Protein AF-A0A812IQF7-F1 (afdb_monomer)

Foldseek 3Di:
DDDDDDDDDPPDDPDDPDDDDPPPPPPPPPCDPVNVVLVVVLVVCLLVVVVLVVLPVVDDPVSVVVVVVVVVVVVVVVVVLVVLLVVLCPDDPNVVDPPVPSDPLVSLCVVPNPVRSVVVVVVVVVVVVVSVVVSLQVQLVVCCVPPVDDSVVSSVVVVVVVVVVVPDDPVVVSVVSVVVVVVVVVVVD

pLDDT: mean 72.35, std 18.45, range [25.95, 94.69]

Radius of gyration: 24.05 Å; Cα contacts (8 Å, |Δi|>4): 58; chains: 1; bounding box: 77×62×59 Å

Secondary structure (DSSP, 8-state):
-------------S----S-S-------S---HHHHHHHHHHHHHHHHHHHHHHHHHHS-THHHHHHHHHHHHHHHHHHHHHHHHHHHHSSTTGGGS-GGG-SHHHHHHHHHHHHHHHHHHHHHHHHHHHHHHHHHHHHHHHHHHHH---HHHHHHHHHHHHHHHHTS-HHHHHHHHHHHHHHHHHHT-

InterPro domains:
  IPR013057 Amino acid transporter, transmembrane domain [PF01490] (32-183)

Sequence (189 aa):
CIMDADIPEITLPSSEVKDQLPQKEISSDELGVGETIFNLSNTMVGSGVLSVPYAFRLTRYDAILLLALVVAMTAFTARLIGQALDLASNQPGSHRTPPSRRDFGYLAEVAFGRWGKRIVAVTTGLELWLAVVTFLVMSGINARGLLGWDEFEAVAFCTLIAAVMVFIPLRAYAYVSLASLAALCVASA

Solvent-accessible surface area (backbone atoms only — not comparable to full-atom values): 11292 Å² total; per-residue (Å²): 136,86,76,93,72,93,76,80,87,77,82,72,77,98,77,70,95,69,90,89,72,90,72,74,71,80,65,82,63,80,73,45,70,67,56,54,52,49,55,51,48,61,60,52,47,66,74,43,64,65,55,50,61,53,49,49,73,76,30,65,79,64,38,58,57,52,50,52,49,52,53,50,52,52,52,50,51,53,51,50,51,53,53,49,52,52,55,57,60,72,42,97,69,34,89,79,54,61,79,94,64,70,43,76,41,43,56,28,29,75,76,58,33,74,63,34,19,51,50,48,48,50,51,54,50,49,51,54,50,54,51,52,52,53,52,47,54,50,50,22,56,52,37,33,75,75,69,71,46,55,64,67,59,31,40,51,50,53,51,49,52,51,55,55,51,70,76,51,60,75,70,55,54,56,50,51,51,54,50,52,52,51,51,49,54,61,75,73,106

Mean predicted aligned error: 13.18 Å

Organism: Symbiodinium pilosum (NCBI:txid2952)

Structure (mmCIF, N/CA/C/O backbone):
data_AF-A0A812IQF7-F1
#
_entry.id   AF-A0A812IQF7-F1
#
loop_
_atom_site.group_PDB
_atom_site.id
_atom_site.type_symbol
_atom_site.label_atom_id
_atom_site.label_alt_id
_atom_site.label_comp_id
_atom_site.label_asym_id
_atom_site.label_entity_id
_atom_site.label_seq_id
_atom_site.pdbx_PDB_ins_code
_atom_site.Cartn_x
_atom_site.Cartn_y
_atom_site.Cartn_z
_atom_site.occupancy
_atom_site.B_iso_or_equiv
_atom_site.auth_seq_id
_atom_site.auth_comp_id
_atom_site.auth_asym_id
_atom_site.auth_atom_id
_atom_site.pdbx_PDB_model_num
ATOM 1 N N . CYS A 1 1 ? -49.326 -36.434 30.495 1.00 32.91 1 CYS A N 1
ATOM 2 C CA . CYS A 1 1 ? -48.439 -37.560 30.157 1.00 32.91 1 CYS A CA 1
ATOM 3 C C . CYS A 1 1 ? -47.248 -37.017 29.388 1.00 32.91 1 CYS A C 1
ATOM 5 O O . CYS A 1 1 ? -47.440 -36.592 28.262 1.00 32.91 1 CYS A O 1
ATOM 7 N N . ILE A 1 2 ? -46.162 -36.735 30.112 1.00 28.91 2 ILE A N 1
ATOM 8 C CA . ILE A 1 2 ? -44.901 -37.510 30.077 1.00 28.91 2 ILE A CA 1
ATOM 9 C C . ILE A 1 2 ? -44.090 -37.073 28.835 1.00 28.91 2 ILE A C 1
ATOM 11 O O . ILE A 1 2 ? -44.546 -37.298 27.725 1.00 28.91 2 ILE A O 1
ATOM 15 N N . MET A 1 3 ? -42.941 -36.397 28.928 1.00 43.78 3 MET A N 1
ATOM 16 C CA . MET A 1 3 ? -41.872 -36.536 29.921 1.00 43.78 3 MET A CA 1
ATOM 17 C C . MET A 1 3 ? -41.074 -35.226 30.065 1.00 43.78 3 MET A C 1
ATOM 19 O O . MET A 1 3 ? -40.562 -34.703 29.077 1.00 43.78 3 MET A O 1
ATOM 23 N N . ASP A 1 4 ? -40.956 -34.753 31.307 1.00 42.12 4 ASP A N 1
ATOM 24 C CA . ASP A 1 4 ? -39.733 -34.153 31.842 1.00 42.12 4 ASP A CA 1
ATOM 25 C C . ASP A 1 4 ? -38.560 -35.107 31.584 1.00 42.12 4 ASP A C 1
ATOM 27 O O . ASP A 1 4 ? -38.634 -36.289 31.931 1.00 42.12 4 ASP A O 1
ATOM 31 N N . ALA A 1 5 ? -37.487 -34.599 30.988 1.00 38.81 5 ALA A N 1
ATOM 32 C CA . ALA A 1 5 ? -36.176 -35.227 31.033 1.00 38.81 5 ALA A CA 1
ATOM 33 C C . ALA A 1 5 ? -35.115 -34.123 31.059 1.00 38.81 5 ALA A C 1
ATOM 35 O O . ALA A 1 5 ? -34.750 -33.548 30.034 1.00 38.81 5 ALA A O 1
ATOM 36 N N . ASP A 1 6 ? -34.693 -33.832 32.285 1.00 40.03 6 ASP A N 1
ATOM 37 C CA . ASP A 1 6 ? -33.392 -33.310 32.691 1.00 40.03 6 ASP A CA 1
ATOM 38 C C . ASP A 1 6 ? -32.278 -33.682 31.688 1.00 40.03 6 ASP A C 1
ATOM 40 O O . ASP A 1 6 ? -31.991 -34.864 31.472 1.00 40.03 6 ASP A O 1
ATOM 44 N N . ILE A 1 7 ? -31.648 -32.681 31.068 1.00 37.97 7 ILE A N 1
ATOM 45 C CA . ILE A 1 7 ? -30.361 -32.840 30.381 1.00 37.97 7 ILE A CA 1
ATOM 46 C C . ILE A 1 7 ? -29.362 -31.955 31.135 1.00 37.97 7 ILE A C 1
ATOM 48 O O . ILE A 1 7 ? -29.600 -30.753 31.266 1.00 37.97 7 ILE A O 1
ATOM 52 N N . PRO A 1 8 ? -28.272 -32.544 31.652 1.00 34.72 8 PRO A N 1
ATOM 53 C CA . PRO A 1 8 ? -27.454 -31.955 32.698 1.00 34.72 8 PRO A CA 1
ATOM 54 C C . PRO A 1 8 ? -26.624 -30.774 32.201 1.00 34.72 8 PRO A C 1
ATOM 56 O O . PRO A 1 8 ? -26.133 -30.743 31.071 1.00 34.72 8 PRO A O 1
ATOM 59 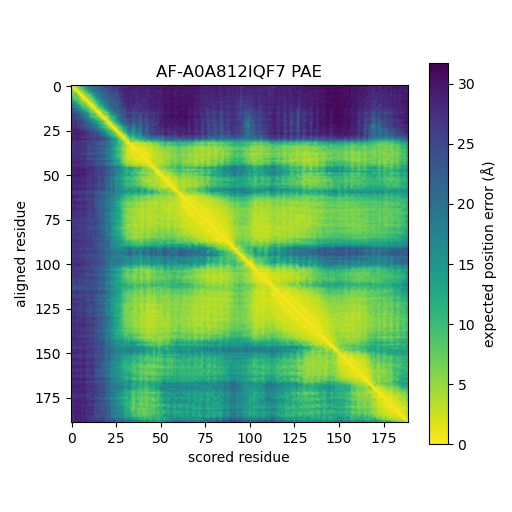N N . GLU A 1 9 ? -26.402 -29.839 33.118 1.00 36.56 9 GLU A N 1
ATOM 60 C CA . GLU A 1 9 ? -25.385 -28.801 33.044 1.00 36.56 9 GLU A CA 1
ATOM 61 C C . GLU A 1 9 ? -23.996 -29.453 32.965 1.00 36.56 9 GLU A C 1
ATOM 63 O O . GLU A 1 9 ? -23.376 -29.799 33.970 1.00 36.56 9 GLU A O 1
ATOM 68 N N . ILE A 1 10 ? -23.507 -29.665 31.741 1.00 31.56 10 ILE A N 1
ATOM 69 C CA . ILE A 1 10 ? -22.113 -30.037 31.515 1.00 31.56 10 ILE A CA 1
ATOM 70 C C . ILE A 1 10 ? -21.286 -28.770 31.728 1.00 31.56 10 ILE A C 1
ATOM 72 O O . ILE A 1 10 ? -21.096 -27.948 30.831 1.00 31.56 10 ILE A O 1
ATOM 76 N N . THR A 1 11 ? -20.796 -28.628 32.955 1.00 34.59 11 THR A N 1
ATOM 77 C CA . THR A 1 11 ? -19.666 -27.778 33.318 1.00 34.59 11 THR A CA 1
ATOM 78 C C . THR A 1 11 ? -18.437 -28.243 32.537 1.00 34.59 11 THR A C 1
ATOM 80 O O . THR A 1 11 ? -17.695 -29.125 32.960 1.00 34.59 11 THR A O 1
ATOM 83 N N . LEU A 1 12 ? -18.226 -27.666 31.352 1.00 30.45 12 LEU A N 1
ATOM 84 C CA . LEU A 1 12 ? -16.966 -27.822 30.635 1.00 30.45 12 LEU A CA 1
ATOM 85 C C . LEU A 1 12 ? -15.922 -26.909 31.298 1.00 30.45 12 LEU A C 1
ATOM 87 O O . LEU A 1 12 ? -16.141 -25.695 31.363 1.00 30.45 12 LEU A O 1
ATOM 91 N N . PRO A 1 13 ? -14.812 -27.465 31.817 1.00 29.12 13 PRO A N 1
ATOM 92 C CA . PRO A 1 13 ? -13.781 -26.690 32.485 1.00 29.12 13 PRO A CA 1
ATOM 93 C C . PRO A 1 13 ? -13.176 -25.674 31.515 1.00 29.12 13 PRO A C 1
ATOM 95 O O . PRO A 1 13 ? -12.805 -25.986 30.385 1.00 29.12 13 PRO A O 1
ATOM 98 N N . SER A 1 14 ? -13.079 -24.438 31.991 1.00 31.45 14 SER A N 1
ATOM 99 C CA . SER A 1 14 ? -12.628 -23.226 31.303 1.00 31.45 14 SER A CA 1
ATOM 100 C C . SER A 1 14 ? -11.141 -23.226 30.901 1.00 31.45 14 SER A C 1
ATOM 102 O O . SER A 1 14 ? -10.510 -22.170 30.877 1.00 31.45 14 SER A O 1
ATOM 104 N N . SER A 1 15 ? -10.536 -24.381 30.629 1.00 32.78 15 SER A N 1
ATOM 105 C CA . SER A 1 15 ? -9.081 -24.505 30.589 1.00 32.78 15 SER A CA 1
ATOM 106 C C . SER A 1 15 ? -8.578 -25.671 29.736 1.00 32.78 15 SER A C 1
ATOM 108 O O . SER A 1 15 ? -7.829 -26.474 30.263 1.00 32.78 15 SER A O 1
ATOM 110 N N . GLU A 1 16 ? -8.943 -25.780 28.449 1.00 30.88 16 GLU A N 1
ATOM 111 C CA . GLU A 1 16 ? -8.174 -26.643 27.516 1.00 30.88 16 GLU A CA 1
ATOM 112 C C . GLU A 1 16 ? -8.384 -26.421 26.002 1.00 30.88 16 GLU A C 1
ATOM 114 O O . GLU A 1 16 ? -7.978 -27.251 25.200 1.00 30.88 16 GLU A O 1
ATOM 119 N N . VAL A 1 17 ? -8.904 -25.271 25.549 1.00 31.11 17 VAL A N 1
ATOM 120 C CA . VAL A 1 17 ? -8.720 -24.854 24.136 1.00 31.11 17 VAL A CA 1
ATOM 121 C C . VAL A 1 17 ? -7.478 -23.967 24.044 1.00 31.11 17 VAL A C 1
ATOM 123 O O . VAL A 1 17 ? -7.525 -22.782 23.718 1.00 31.11 17 VAL A O 1
ATOM 126 N N . LYS A 1 18 ? -6.350 -24.557 24.435 1.00 28.00 18 LYS A N 1
ATOM 127 C CA . LYS A 1 18 ? -5.027 -24.204 23.930 1.00 28.00 18 LYS A CA 1
ATOM 128 C C . LYS A 1 18 ? -4.689 -25.287 22.908 1.00 28.00 18 LYS A C 1
ATOM 130 O O . LYS A 1 18 ? -5.040 -26.438 23.114 1.00 28.00 18 LYS A O 1
ATOM 135 N N . ASP A 1 19 ? -4.035 -24.881 21.830 1.00 30.83 19 ASP A N 1
ATOM 136 C CA . ASP A 1 19 ? -3.514 -25.713 20.743 1.00 30.83 19 ASP A CA 1
ATOM 137 C C . ASP A 1 19 ? -4.420 -25.928 19.517 1.00 30.83 19 ASP A C 1
ATOM 139 O O . ASP A 1 19 ? -5.522 -26.459 19.573 1.00 30.83 19 ASP A O 1
ATOM 143 N N . GLN A 1 20 ? -3.838 -25.572 18.364 1.00 29.52 20 GLN A N 1
ATOM 144 C CA . GLN A 1 20 ? -4.229 -25.928 16.992 1.00 29.52 20 GLN A CA 1
ATOM 145 C C . GLN A 1 20 ? -5.194 -24.983 16.239 1.00 29.52 20 GLN A C 1
ATOM 147 O O . GLN A 1 20 ? -6.184 -25.394 15.640 1.00 29.52 20 GLN A O 1
ATOM 152 N N . LEU A 1 21 ? -4.794 -23.716 16.099 1.00 25.95 21 LEU A N 1
ATOM 153 C CA . LEU A 1 21 ? -4.774 -23.072 14.775 1.00 25.95 21 LEU A CA 1
ATOM 154 C C . LEU A 1 21 ? -3.433 -22.328 14.668 1.00 25.95 21 LEU A C 1
ATOM 156 O O . LEU A 1 21 ? -3.127 -21.570 15.591 1.00 25.95 21 LEU A O 1
ATOM 160 N N . PRO A 1 22 ? -2.603 -22.534 13.626 1.00 27.12 22 PRO A N 1
ATOM 161 C CA . PRO A 1 22 ? -1.232 -22.036 13.602 1.00 27.12 22 PRO A CA 1
ATOM 162 C C . PRO A 1 22 ? -1.223 -20.530 13.320 1.00 27.12 22 PRO A C 1
ATOM 164 O O . PRO A 1 22 ? -0.909 -20.070 12.224 1.00 27.12 22 PRO A O 1
ATOM 167 N N . GLN A 1 23 ? -1.553 -19.732 14.333 1.00 28.61 23 GLN A N 1
ATOM 168 C CA . GLN A 1 23 ? -1.021 -18.388 14.451 1.00 28.61 23 GLN A CA 1
ATOM 169 C C . GLN A 1 23 ? 0.465 -18.562 14.711 1.00 28.61 23 GLN A C 1
ATOM 171 O O . GLN A 1 23 ? 0.894 -18.779 15.838 1.00 28.61 23 GLN A O 1
ATOM 176 N N . LYS A 1 24 ? 1.240 -18.535 13.627 1.00 25.97 24 LYS A N 1
ATOM 177 C CA . LYS A 1 24 ? 2.677 -18.326 13.691 1.00 25.97 24 LYS A CA 1
ATOM 178 C C . LYS A 1 24 ? 2.895 -17.099 14.559 1.00 25.97 24 LYS A C 1
ATOM 180 O O . LYS A 1 24 ? 2.620 -15.984 14.119 1.00 25.97 24 LYS A O 1
ATOM 185 N N . GLU A 1 25 ? 3.333 -17.353 15.786 1.00 33.44 25 GLU A N 1
ATOM 186 C CA . GLU A 1 25 ? 3.861 -16.362 16.699 1.00 33.44 25 GLU A CA 1
ATOM 187 C C . GLU A 1 25 ? 4.717 -15.395 15.884 1.00 33.44 25 GLU A C 1
ATOM 189 O O . GLU A 1 25 ? 5.741 -15.762 15.283 1.00 33.44 25 GLU A O 1
ATOM 194 N N . ILE A 1 26 ? 4.270 -14.142 15.834 1.00 43.84 26 ILE A N 1
ATOM 195 C CA . ILE A 1 26 ? 5.191 -13.024 15.718 1.00 43.84 26 ILE A CA 1
ATOM 196 C C . ILE A 1 26 ? 5.931 -13.073 17.047 1.00 43.84 26 ILE A C 1
ATOM 198 O O . ILE A 1 26 ? 5.475 -12.530 18.050 1.00 43.84 26 ILE A O 1
ATOM 202 N N . SER A 1 27 ? 6.984 -13.895 17.058 1.00 37.16 27 SER A N 1
ATOM 203 C CA . SER A 1 27 ? 7.963 -13.977 18.126 1.00 37.16 27 SER A CA 1
ATOM 204 C C . SER A 1 27 ? 8.274 -12.549 18.519 1.00 37.16 27 SER A C 1
ATOM 206 O O . SER A 1 27 ? 8.719 -11.768 17.679 1.00 37.16 27 SER A O 1
ATOM 208 N N . SER A 1 28 ? 7.962 -12.218 19.764 1.00 40.09 28 SER A N 1
ATOM 209 C CA . SER A 1 28 ? 8.330 -10.967 20.404 1.00 40.09 28 SER A CA 1
ATOM 210 C C . SER A 1 28 ? 9.843 -10.936 20.631 1.00 40.09 28 SER A C 1
ATOM 212 O O . SER A 1 28 ? 10.303 -10.895 21.763 1.00 40.09 28 SER A O 1
ATOM 214 N N . ASP A 1 29 ? 10.620 -10.958 19.548 1.00 42.97 29 ASP A N 1
ATOM 215 C CA . ASP A 1 29 ? 11.651 -9.934 19.466 1.00 42.97 29 ASP A CA 1
ATOM 216 C C . ASP A 1 29 ? 10.855 -8.635 19.348 1.00 42.97 29 ASP A C 1
ATOM 218 O O . ASP A 1 29 ? 9.937 -8.548 18.526 1.00 42.97 29 ASP A O 1
ATOM 222 N N . GLU A 1 30 ? 11.097 -7.667 20.227 1.00 52.59 30 GLU A N 1
ATOM 223 C CA . GLU A 1 30 ? 10.604 -6.307 20.032 1.00 52.59 30 GLU A CA 1
ATOM 224 C C . GLU A 1 30 ? 11.077 -5.838 18.651 1.00 52.59 30 GLU A C 1
ATOM 226 O O . GLU A 1 30 ? 12.179 -5.312 18.513 1.00 52.59 30 GLU A O 1
ATOM 231 N N . LEU A 1 31 ? 10.267 -6.052 17.607 1.00 61.50 31 LEU A N 1
ATOM 232 C CA . LEU A 1 31 ? 10.456 -5.407 16.318 1.00 61.50 31 LEU A CA 1
ATOM 233 C C . LEU A 1 31 ? 10.385 -3.922 16.629 1.00 61.50 31 LEU A C 1
ATOM 235 O O . LEU A 1 31 ? 9.307 -3.382 16.901 1.00 61.50 31 LEU A O 1
ATOM 239 N N . GLY A 1 32 ? 11.553 -3.288 16.685 1.00 76.81 32 GLY A N 1
ATOM 240 C CA . GLY A 1 32 ? 11.660 -1.901 17.086 1.00 76.81 32 GLY A CA 1
ATOM 241 C C . GLY A 1 32 ? 10.710 -1.068 16.236 1.00 76.81 32 GLY A C 1
ATOM 242 O O . GLY A 1 32 ? 10.498 -1.342 15.051 1.00 76.81 32 GLY A O 1
ATOM 243 N N . VAL A 1 33 ? 10.138 -0.018 16.821 1.00 76.19 33 VAL A N 1
ATOM 244 C CA . VAL A 1 33 ? 9.257 0.913 16.094 1.00 76.19 33 VAL A CA 1
ATOM 245 C C . VAL A 1 33 ? 9.909 1.364 14.776 1.00 76.19 33 VAL A C 1
ATOM 247 O O . VAL A 1 33 ? 9.236 1.471 13.754 1.00 76.19 33 VAL A O 1
ATOM 250 N N . GLY A 1 34 ? 11.238 1.526 14.775 1.00 75.31 34 GLY A N 1
ATOM 251 C CA . GLY A 1 34 ? 12.029 1.809 13.578 1.00 75.31 34 GLY A CA 1
ATOM 252 C C . GLY A 1 34 ? 11.957 0.728 12.494 1.00 75.31 34 GLY A C 1
ATOM 253 O O . GLY A 1 34 ? 11.762 1.069 11.333 1.00 75.31 34 GLY A O 1
ATOM 254 N N . GLU A 1 35 ? 12.048 -0.556 12.842 1.00 75.44 35 GLU A N 1
ATOM 255 C CA . GLU A 1 35 ? 11.960 -1.664 11.879 1.00 75.44 35 GLU A CA 1
ATOM 256 C C . GLU A 1 35 ? 10.560 -1.758 11.259 1.00 75.44 35 GLU A C 1
ATOM 258 O O . GLU A 1 35 ? 10.411 -1.922 10.046 1.00 75.44 35 GLU A O 1
ATOM 263 N N . THR A 1 36 ? 9.523 -1.545 12.071 1.00 77.62 36 THR A N 1
ATOM 264 C CA . THR A 1 36 ? 8.134 -1.518 11.590 1.00 77.62 36 THR A CA 1
ATOM 265 C C . THR A 1 36 ? 7.895 -0.348 10.629 1.00 77.62 36 THR A C 1
ATOM 267 O O . THR A 1 36 ? 7.326 -0.538 9.552 1.00 77.62 36 THR A O 1
ATOM 270 N N . ILE A 1 37 ? 8.367 0.858 10.974 1.00 80.62 37 ILE A N 1
ATOM 271 C CA . ILE A 1 37 ? 8.280 2.044 10.103 1.00 80.62 37 ILE A CA 1
ATOM 272 C C . ILE A 1 37 ? 9.062 1.823 8.809 1.00 80.62 37 ILE A C 1
ATOM 274 O O . ILE A 1 37 ? 8.596 2.200 7.732 1.00 80.62 37 ILE A O 1
ATOM 278 N N . PHE A 1 38 ? 10.235 1.203 8.898 1.00 78.00 38 PHE A N 1
ATOM 279 C CA . PHE A 1 38 ? 11.080 0.922 7.749 1.00 78.00 38 PHE A CA 1
ATOM 280 C C . PHE A 1 38 ? 10.414 -0.053 6.776 1.00 78.00 38 PHE A C 1
ATOM 282 O O . PHE A 1 38 ? 10.331 0.227 5.580 1.00 78.00 38 PHE A O 1
ATOM 289 N N . ASN A 1 39 ? 9.854 -1.152 7.283 1.00 76.88 39 ASN A N 1
ATOM 290 C CA . ASN A 1 39 ? 9.141 -2.123 6.460 1.00 76.88 39 ASN A CA 1
ATOM 291 C C . ASN A 1 39 ? 7.880 -1.521 5.811 1.00 76.88 39 ASN A C 1
ATOM 293 O O . ASN A 1 39 ? 7.603 -1.747 4.627 1.00 76.88 39 ASN A O 1
ATOM 297 N N . LEU A 1 40 ? 7.144 -0.693 6.561 1.00 80.31 40 LEU A N 1
ATOM 298 C CA . LEU A 1 40 ? 5.994 0.041 6.034 1.00 80.31 40 LEU A CA 1
ATOM 299 C C . LEU A 1 40 ? 6.410 1.020 4.926 1.00 80.31 40 LEU A C 1
ATOM 301 O O . LEU A 1 40 ? 5.769 1.076 3.878 1.00 80.31 40 LEU A O 1
ATOM 305 N N . SER A 1 41 ? 7.504 1.755 5.133 1.00 82.44 41 SER A N 1
ATOM 306 C CA . SER A 1 41 ? 8.038 2.707 4.154 1.00 82.44 41 SER A CA 1
ATOM 307 C C . SER A 1 41 ? 8.470 2.000 2.875 1.00 82.44 41 SER A C 1
ATOM 309 O O . SER A 1 41 ? 8.067 2.412 1.792 1.00 82.44 41 SER A O 1
ATOM 311 N N . ASN A 1 42 ? 9.208 0.891 2.987 1.00 79.25 42 ASN A N 1
ATOM 312 C CA . ASN A 1 42 ? 9.627 0.097 1.833 1.00 79.25 42 ASN A CA 1
ATOM 313 C C . ASN A 1 42 ? 8.428 -0.398 1.004 1.00 79.25 42 ASN A C 1
ATOM 315 O O . ASN A 1 42 ? 8.452 -0.359 -0.224 1.00 79.25 42 ASN A O 1
ATOM 319 N N . THR A 1 43 ? 7.345 -0.792 1.675 1.00 76.19 43 THR A N 1
ATOM 320 C CA . THR A 1 43 ? 6.109 -1.218 1.006 1.00 76.19 43 THR A CA 1
ATOM 321 C C . THR A 1 43 ? 5.413 -0.051 0.284 1.00 76.19 43 THR A C 1
ATOM 323 O O . THR A 1 43 ? 4.966 -0.209 -0.850 1.00 76.19 43 THR A O 1
ATOM 326 N N . MET A 1 44 ? 5.349 1.133 0.905 1.00 80.12 44 MET A N 1
ATOM 327 C CA . MET A 1 44 ? 4.698 2.332 0.344 1.00 80.12 44 MET A CA 1
ATOM 328 C C . MET A 1 44 ? 5.469 2.965 -0.823 1.00 80.12 44 MET A C 1
ATOM 330 O O . MET A 1 44 ? 4.868 3.480 -1.766 1.00 80.12 44 MET A O 1
ATOM 334 N N . VAL A 1 45 ? 6.803 2.929 -0.776 1.00 81.56 45 VAL A N 1
ATOM 335 C CA . VAL A 1 45 ? 7.668 3.469 -1.835 1.00 81.56 45 VAL A CA 1
ATOM 336 C C . VAL A 1 45 ? 7.393 2.755 -3.165 1.00 81.56 45 VAL A C 1
ATOM 338 O O . VAL A 1 45 ? 7.307 3.415 -4.197 1.00 81.56 45 VAL A O 1
ATOM 341 N N . GLY A 1 46 ? 7.146 1.441 -3.149 1.00 72.12 46 GLY A N 1
ATOM 342 C CA . GLY A 1 46 ? 6.875 0.662 -4.361 1.00 72.12 46 GLY A CA 1
ATOM 343 C C . GLY A 1 46 ? 5.699 1.185 -5.199 1.00 72.12 46 GLY A C 1
ATOM 344 O O . GLY A 1 46 ? 5.862 1.430 -6.393 1.00 72.12 46 GLY A O 1
ATOM 345 N N . SER A 1 47 ? 4.522 1.386 -4.595 1.00 67.12 47 SER A N 1
ATOM 346 C CA . SER A 1 47 ? 3.319 1.851 -5.315 1.00 67.12 47 SER A CA 1
ATOM 347 C C . SER A 1 47 ? 3.364 3.342 -5.656 1.00 67.12 47 SER A C 1
ATOM 349 O O . SER A 1 47 ? 2.797 3.760 -6.665 1.00 67.12 47 SER A O 1
ATOM 351 N N . GLY A 1 48 ? 4.027 4.156 -4.828 1.00 70.88 48 GLY A N 1
ATOM 352 C CA . GLY A 1 48 ? 4.041 5.614 -4.969 1.00 70.88 48 GLY A CA 1
ATOM 353 C C . GLY A 1 48 ? 5.082 6.161 -5.951 1.00 70.88 48 GLY A C 1
ATOM 354 O O . GLY A 1 48 ? 4.826 7.170 -6.610 1.00 70.88 48 GLY A O 1
ATOM 355 N N . VAL A 1 49 ? 6.242 5.509 -6.089 1.00 70.69 49 VAL A N 1
ATOM 356 C CA . VAL A 1 49 ? 7.411 6.063 -6.809 1.00 70.69 49 VAL A CA 1
ATOM 357 C C . VAL A 1 49 ? 7.168 6.320 -8.290 1.00 70.69 49 VAL A C 1
ATOM 359 O O . VAL A 1 49 ? 7.832 7.169 -8.873 1.00 70.69 49 VAL A O 1
ATOM 362 N N . LEU A 1 50 ? 6.214 5.636 -8.910 1.00 69.94 50 LEU A N 1
ATOM 363 C CA . LEU A 1 50 ? 5.944 5.785 -10.340 1.00 69.94 50 LEU A CA 1
ATOM 364 C C . LEU A 1 50 ? 4.898 6.864 -10.624 1.00 69.94 50 LEU A C 1
ATOM 366 O O . LEU A 1 50 ? 5.019 7.625 -11.584 1.00 69.94 50 LEU A O 1
ATOM 370 N N . SER A 1 51 ? 3.910 6.977 -9.741 1.00 72.62 51 SER A N 1
ATOM 371 C CA . SER A 1 51 ? 2.814 7.936 -9.868 1.00 72.62 51 SER A CA 1
ATOM 372 C C . SER A 1 51 ? 3.244 9.354 -9.497 1.00 72.62 51 SER A C 1
ATOM 374 O O . SER A 1 51 ? 2.811 10.315 -10.131 1.00 72.62 51 SER A O 1
ATOM 376 N N . VAL A 1 52 ? 4.131 9.504 -8.505 1.00 81.81 52 VAL A N 1
ATOM 377 C CA . VAL A 1 52 ? 4.613 10.811 -8.032 1.00 81.81 52 VAL A CA 1
ATOM 378 C C . VAL A 1 52 ? 5.348 11.603 -9.129 1.00 81.81 52 VAL A C 1
ATOM 380 O O . VAL A 1 52 ? 4.884 12.691 -9.463 1.00 81.81 52 VAL A O 1
ATOM 383 N N . PRO A 1 53 ? 6.430 11.119 -9.768 1.00 77.81 53 PRO A N 1
ATOM 384 C CA . PRO A 1 53 ? 7.138 11.891 -10.791 1.00 77.81 53 PRO A CA 1
ATOM 385 C C . PRO A 1 53 ? 6.256 12.187 -12.008 1.00 77.81 53 PRO A C 1
ATOM 387 O O . PRO A 1 53 ? 6.344 13.276 -12.573 1.00 77.81 53 PRO A O 1
ATOM 390 N N . TYR A 1 54 ? 5.365 11.266 -12.388 1.00 75.06 54 TYR A N 1
ATOM 391 C CA . TYR A 1 54 ? 4.406 11.493 -13.468 1.00 75.06 54 TYR A CA 1
ATOM 392 C C . TYR A 1 54 ? 3.423 12.628 -13.136 1.00 75.06 54 TYR A C 1
ATOM 394 O O . TYR A 1 54 ? 3.240 13.542 -13.942 1.00 75.06 54 TYR A O 1
ATOM 402 N N . ALA A 1 55 ? 2.870 12.640 -11.919 1.00 78.19 55 ALA A N 1
ATOM 403 C CA . ALA A 1 55 ? 1.997 13.714 -11.450 1.00 78.19 55 ALA A CA 1
ATOM 404 C C . ALA A 1 55 ? 2.717 15.074 -11.413 1.00 78.19 55 ALA A C 1
ATOM 406 O O . ALA A 1 55 ? 2.142 16.083 -11.824 1.00 78.19 55 ALA A O 1
ATOM 407 N N . PHE A 1 56 ? 3.990 15.107 -11.008 1.00 81.62 56 PHE A N 1
ATOM 40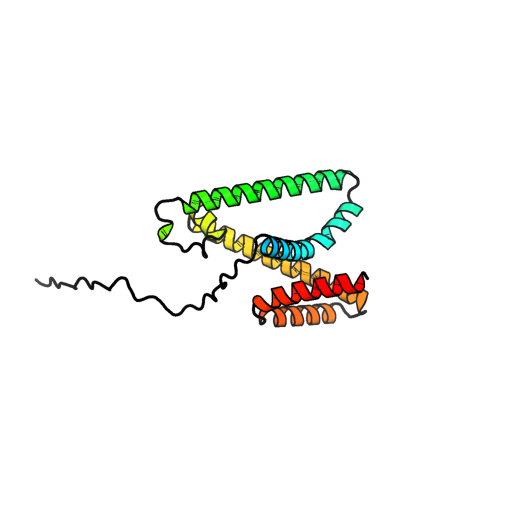8 C CA . PHE A 1 56 ? 4.822 16.319 -11.011 1.00 81.62 56 PHE A CA 1
ATOM 409 C C . PHE A 1 56 ? 5.221 16.798 -12.413 1.00 81.62 56 PHE A C 1
ATOM 411 O O . PHE A 1 56 ? 5.485 17.980 -12.601 1.00 81.62 56 PHE A O 1
ATOM 418 N N . ARG A 1 57 ? 5.277 15.921 -13.423 1.00 80.38 57 ARG A N 1
ATOM 419 C CA . ARG A 1 57 ? 5.507 16.367 -14.809 1.00 80.38 57 ARG A CA 1
ATOM 420 C C . ARG A 1 57 ? 4.286 17.051 -15.414 1.00 80.38 57 ARG A C 1
ATOM 422 O O . ARG A 1 57 ? 4.448 17.937 -16.249 1.00 80.38 57 ARG A O 1
ATOM 429 N N . LEU A 1 58 ? 3.089 16.624 -15.020 1.00 80.75 58 LEU A N 1
ATOM 430 C CA . LEU A 1 58 ? 1.825 17.188 -15.498 1.00 80.75 58 LEU A CA 1
ATOM 431 C C . LEU A 1 58 ? 1.425 18.452 -14.732 1.00 80.75 58 LEU A C 1
ATOM 433 O O . LEU A 1 58 ? 0.810 19.358 -15.292 1.00 80.75 58 LEU A O 1
ATOM 437 N N . THR A 1 59 ? 1.791 18.516 -13.456 1.00 79.88 59 THR A N 1
ATOM 438 C CA . THR A 1 59 ? 1.358 19.555 -12.525 1.00 79.88 59 THR A CA 1
ATOM 439 C C . THR A 1 59 ? 2.545 20.469 -12.227 1.00 79.88 59 THR A C 1
ATOM 441 O O . THR A 1 59 ? 3.630 19.990 -11.925 1.00 79.88 59 THR A O 1
ATOM 444 N N . ARG A 1 60 ? 2.377 21.794 -12.336 1.00 79.75 60 ARG A N 1
ATOM 445 C CA . ARG A 1 60 ? 3.441 22.772 -12.023 1.00 79.75 60 ARG A CA 1
ATOM 446 C C . ARG A 1 60 ? 3.666 22.831 -10.499 1.00 79.75 60 ARG A C 1
ATOM 448 O O . ARG A 1 60 ? 3.429 21.860 -9.791 1.00 79.75 60 ARG A O 1
ATOM 455 N N . TYR A 1 61 ? 4.099 23.968 -9.959 1.00 82.75 61 TYR A N 1
ATOM 456 C CA . TYR A 1 61 ? 4.313 24.155 -8.516 1.00 82.75 61 TYR A CA 1
ATOM 457 C C . TYR A 1 61 ? 3.117 23.710 -7.636 1.00 82.75 61 TYR A C 1
ATOM 459 O O . TYR A 1 61 ? 3.311 23.265 -6.505 1.00 82.75 61 TYR A O 1
ATOM 467 N N . ASP A 1 62 ? 1.897 23.716 -8.184 1.00 84.00 62 ASP A N 1
ATOM 468 C CA . ASP A 1 62 ? 0.668 23.227 -7.543 1.00 84.00 62 ASP A CA 1
ATOM 469 C C . ASP A 1 62 ? 0.729 21.748 -7.104 1.00 84.00 62 ASP A C 1
ATOM 471 O O . ASP A 1 62 ? 0.023 21.351 -6.176 1.00 84.00 62 ASP A O 1
ATOM 475 N N . ALA A 1 63 ? 1.615 20.938 -7.698 1.00 86.19 63 ALA A N 1
ATOM 476 C CA . ALA A 1 63 ? 1.859 19.551 -7.295 1.00 86.19 63 ALA A CA 1
ATOM 477 C C . ALA A 1 63 ? 2.307 19.447 -5.831 1.00 86.19 63 ALA A C 1
ATOM 479 O O . ALA A 1 63 ? 1.898 18.536 -5.115 1.00 86.19 63 ALA A O 1
ATOM 480 N N . ILE A 1 64 ? 3.130 20.400 -5.377 1.00 86.38 64 ILE A N 1
ATOM 481 C CA . ILE A 1 64 ? 3.677 20.430 -4.015 1.00 86.38 64 ILE A CA 1
ATOM 482 C C . ILE A 1 64 ? 2.560 20.718 -3.013 1.00 86.38 64 ILE A C 1
ATOM 484 O O . ILE A 1 64 ? 2.485 20.072 -1.968 1.00 86.38 64 ILE A O 1
ATOM 488 N N . LEU A 1 65 ? 1.664 21.652 -3.347 1.00 88.69 65 LEU A N 1
ATOM 489 C CA . LEU A 1 65 ? 0.518 21.985 -2.506 1.00 88.69 65 LEU A CA 1
ATOM 490 C C . LEU A 1 65 ? -0.451 20.800 -2.394 1.00 88.69 65 LEU A C 1
ATOM 492 O O . LEU A 1 65 ? -0.878 20.457 -1.292 1.00 88.69 65 LEU A O 1
ATOM 496 N N . LEU A 1 66 ? -0.759 20.143 -3.517 1.00 87.69 66 LEU A N 1
ATOM 497 C CA . LEU A 1 66 ? -1.606 18.949 -3.531 1.00 87.69 66 LEU A CA 1
ATOM 498 C C . LEU A 1 66 ? -0.965 17.787 -2.765 1.00 87.69 66 LEU A C 1
ATOM 500 O O . LEU A 1 66 ? -1.648 17.125 -1.986 1.00 87.69 66 LEU A O 1
ATOM 504 N N . LEU A 1 67 ? 0.344 17.572 -2.919 1.00 87.62 67 LEU A N 1
ATOM 505 C CA . LEU A 1 67 ? 1.074 16.553 -2.168 1.00 87.62 67 LEU A CA 1
ATOM 506 C C . LEU A 1 67 ? 1.015 16.830 -0.660 1.00 87.62 67 LEU A C 1
ATOM 508 O O . LEU A 1 67 ? 0.707 15.926 0.115 1.00 87.62 67 LEU A O 1
ATOM 512 N N . ALA A 1 68 ? 1.244 18.077 -0.239 1.00 89.56 68 ALA A N 1
ATOM 513 C CA . ALA A 1 68 ? 1.145 18.473 1.163 1.00 89.56 68 ALA A CA 1
ATOM 514 C C . ALA A 1 68 ? -0.269 18.242 1.727 1.00 89.56 68 ALA A C 1
ATOM 516 O O . ALA A 1 68 ? -0.412 17.739 2.843 1.00 89.56 68 ALA A O 1
ATOM 517 N N . LEU A 1 69 ? -1.311 18.542 0.944 1.00 91.88 69 LEU A N 1
ATOM 518 C CA . LEU A 1 69 ? -2.701 18.289 1.324 1.00 91.88 69 LEU A CA 1
ATOM 519 C C . LEU A 1 69 ? -2.980 16.790 1.499 1.00 91.88 69 LEU A C 1
ATOM 521 O O . LEU A 1 69 ? -3.561 16.391 2.506 1.00 91.88 69 LEU A O 1
ATOM 525 N N . VAL A 1 70 ? -2.545 15.950 0.557 1.00 90.12 70 VAL A N 1
ATOM 526 C CA . VAL A 1 70 ? -2.725 14.490 0.634 1.00 90.12 70 VAL A CA 1
ATOM 527 C C . VAL A 1 70 ? -1.998 13.911 1.846 1.00 90.12 70 VAL A C 1
ATOM 529 O O . VAL A 1 70 ? -2.572 13.093 2.566 1.00 90.12 70 VAL A O 1
ATOM 532 N N . VAL A 1 71 ? -0.774 14.367 2.126 1.00 90.38 71 VAL A N 1
ATOM 533 C CA . VAL A 1 71 ? -0.022 13.962 3.323 1.00 90.38 71 VAL A CA 1
ATOM 534 C C . VAL A 1 71 ? -0.765 14.374 4.594 1.00 90.38 71 VAL A C 1
ATOM 536 O O . VAL A 1 71 ? -0.931 13.550 5.493 1.00 90.38 71 VAL A O 1
ATOM 539 N N . ALA A 1 72 ? -1.271 15.609 4.665 1.00 94.06 72 ALA A N 1
ATOM 540 C CA . ALA A 1 72 ? -2.034 16.089 5.814 1.00 94.06 72 ALA A CA 1
ATOM 541 C C . ALA A 1 72 ? -3.330 15.288 6.026 1.00 94.06 72 ALA A C 1
ATOM 543 O O . ALA A 1 72 ? -3.610 14.869 7.150 1.00 94.06 72 ALA A O 1
ATOM 544 N N . MET A 1 73 ? -4.088 15.013 4.957 1.00 94.00 73 MET A N 1
ATOM 545 C CA . MET A 1 73 ? -5.299 14.188 5.019 1.00 94.00 73 MET A CA 1
ATOM 546 C C . MET A 1 73 ? -4.986 12.755 5.453 1.00 94.00 73 MET A C 1
ATOM 548 O O . MET A 1 73 ? -5.657 12.221 6.329 1.00 94.00 73 MET A O 1
ATOM 552 N N . THR A 1 74 ? -3.936 12.145 4.901 1.00 88.31 74 THR A N 1
ATOM 553 C CA . THR A 1 74 ? -3.533 10.775 5.255 1.00 88.31 74 THR A CA 1
ATOM 554 C C . THR A 1 74 ? -3.081 10.694 6.713 1.00 88.31 74 THR A C 1
ATOM 556 O O . THR A 1 74 ? -3.489 9.786 7.437 1.00 88.31 74 THR A O 1
ATOM 559 N N . ALA A 1 75 ? -2.306 11.675 7.187 1.00 90.81 75 ALA A N 1
ATOM 560 C CA . ALA A 1 75 ? -1.886 11.760 8.584 1.00 90.81 75 ALA A CA 1
ATOM 561 C C . ALA A 1 75 ? -3.074 11.980 9.533 1.00 90.81 75 ALA A C 1
ATOM 563 O O . ALA A 1 75 ? -3.128 11.383 10.611 1.00 90.81 75 ALA A O 1
ATOM 564 N N . PHE A 1 76 ? -4.042 12.809 9.137 1.00 94.69 76 PHE A N 1
ATOM 565 C CA . PHE A 1 76 ? -5.273 13.011 9.893 1.00 94.69 76 PHE A CA 1
ATOM 566 C C . PHE A 1 76 ? -6.091 11.719 9.989 1.00 94.69 76 PHE A C 1
ATOM 568 O O . PHE A 1 76 ? -6.460 11.313 11.090 1.00 94.69 76 PHE A O 1
ATOM 575 N N . THR A 1 77 ? -6.292 11.022 8.868 1.00 91.38 77 THR A N 1
ATOM 576 C CA . THR A 1 77 ? -6.992 9.732 8.833 1.00 91.38 77 THR A CA 1
ATOM 577 C C . THR A 1 77 ? -6.279 8.684 9.690 1.00 91.38 77 THR A C 1
ATOM 579 O O . THR A 1 77 ? -6.938 7.990 10.460 1.00 91.38 77 THR A O 1
ATOM 582 N N . ALA A 1 78 ? -4.943 8.611 9.650 1.00 87.38 78 ALA A N 1
ATOM 583 C CA . ALA A 1 78 ? -4.168 7.700 10.494 1.00 87.38 78 ALA A CA 1
ATOM 584 C C . ALA A 1 78 ? -4.378 7.966 11.997 1.00 87.38 78 ALA A C 1
ATOM 586 O O . ALA A 1 78 ? -4.557 7.026 12.773 1.00 87.38 78 ALA A O 1
ATOM 587 N N . ARG A 1 79 ? -4.424 9.241 12.412 1.00 90.62 79 ARG A N 1
ATOM 588 C CA . ARG A 1 79 ? -4.738 9.616 13.803 1.00 90.62 79 ARG A CA 1
ATOM 589 C C . ARG A 1 79 ? -6.163 9.230 14.191 1.00 90.62 79 ARG A C 1
ATOM 591 O O . ARG A 1 79 ? -6.359 8.692 15.277 1.00 90.62 79 ARG A O 1
ATOM 598 N N . LEU A 1 80 ? -7.131 9.458 13.303 1.00 89.94 80 LEU A N 1
ATOM 599 C CA . LEU A 1 80 ? -8.530 9.081 13.519 1.00 89.94 80 LEU A CA 1
ATOM 600 C C . LEU A 1 80 ? -8.686 7.568 13.696 1.00 89.94 80 LEU A C 1
ATOM 602 O O . LEU A 1 80 ? -9.349 7.130 14.629 1.00 89.94 80 LEU A O 1
ATOM 606 N N . ILE A 1 81 ? -8.039 6.774 12.839 1.00 87.75 81 ILE A N 1
ATOM 607 C CA . ILE A 1 81 ? -8.022 5.309 12.939 1.00 87.75 81 ILE A CA 1
ATOM 608 C C . ILE A 1 81 ? -7.414 4.874 14.275 1.00 87.75 81 ILE A C 1
ATOM 610 O O . ILE A 1 81 ? -7.990 4.023 14.949 1.00 87.75 81 ILE A O 1
ATOM 614 N N . GLY A 1 82 ? -6.287 5.469 14.679 1.00 85.38 82 GLY A N 1
ATOM 615 C CA . GLY A 1 82 ? -5.638 5.164 15.956 1.00 85.38 82 GLY A CA 1
ATOM 616 C C . GLY A 1 82 ? -6.544 5.444 17.157 1.00 85.38 82 GLY A C 1
ATOM 617 O O . GLY A 1 82 ? -6.705 4.588 18.023 1.00 85.38 82 GLY A O 1
ATOM 618 N N . GLN A 1 83 ? -7.207 6.602 17.171 1.00 86.69 83 GLN A N 1
ATOM 619 C CA . GLN A 1 83 ? -8.180 6.950 18.213 1.0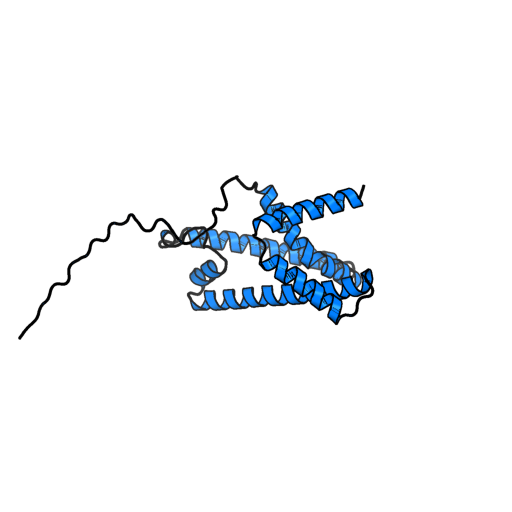0 86.69 83 GLN A CA 1
ATOM 620 C C . GLN A 1 83 ? -9.401 6.027 18.196 1.00 86.69 83 GLN A C 1
ATOM 622 O O . GLN A 1 83 ? -9.886 5.615 19.245 1.00 86.69 83 GLN A O 1
ATOM 627 N N . ALA A 1 84 ? -9.895 5.671 17.013 1.00 85.12 84 ALA A N 1
ATOM 628 C CA . ALA A 1 84 ? -11.047 4.794 16.869 1.00 85.12 84 ALA A CA 1
ATOM 629 C C . ALA A 1 84 ? -10.734 3.357 17.332 1.00 85.12 84 ALA A C 1
ATOM 631 O O . ALA A 1 84 ? -11.572 2.724 17.973 1.00 85.12 84 ALA A O 1
ATOM 632 N N . LEU A 1 85 ? -9.518 2.862 17.077 1.00 82.50 85 LEU A N 1
ATOM 633 C CA . LEU A 1 85 ? -9.018 1.586 17.602 1.00 82.50 85 LEU A CA 1
ATOM 634 C C . LEU A 1 85 ? -8.886 1.603 19.127 1.00 82.50 85 LEU A C 1
ATOM 636 O O . LEU A 1 85 ? -9.278 0.633 19.776 1.00 82.50 85 LEU A O 1
ATOM 640 N N . ASP A 1 86 ? -8.378 2.697 19.697 1.00 83.44 86 ASP A N 1
ATOM 641 C CA . ASP A 1 86 ? -8.257 2.862 21.147 1.00 83.44 86 ASP A CA 1
ATOM 642 C C . ASP A 1 86 ? -9.641 2.875 21.821 1.00 83.44 86 ASP A C 1
ATOM 644 O O . ASP A 1 86 ? -9.914 2.086 22.728 1.00 83.44 86 ASP A O 1
ATOM 648 N N . LEU A 1 87 ? -10.585 3.657 21.288 1.00 81.62 87 LEU A N 1
ATOM 649 C CA . LEU A 1 87 ? -11.979 3.680 21.743 1.00 81.62 87 LEU A CA 1
ATOM 650 C C . LEU A 1 87 ? -12.660 2.308 21.626 1.00 81.62 87 LEU A C 1
ATOM 652 O O . LEU A 1 87 ? -13.353 1.884 22.550 1.00 81.62 87 LEU A O 1
ATOM 656 N N . ALA A 1 88 ? -12.444 1.587 20.521 1.00 77.00 88 ALA A N 1
ATOM 657 C CA . ALA A 1 88 ? -12.974 0.237 20.331 1.00 77.00 88 ALA A CA 1
ATOM 658 C C . ALA A 1 88 ? -12.346 -0.783 21.297 1.00 77.00 88 ALA A C 1
ATOM 660 O O . ALA A 1 88 ? -12.992 -1.767 21.662 1.00 77.00 88 ALA A O 1
ATOM 661 N N . SER A 1 89 ? -11.102 -0.555 21.729 1.00 70.62 89 SER A N 1
ATOM 662 C CA . SER A 1 89 ? -10.420 -1.410 22.701 1.00 70.62 89 SER A CA 1
ATOM 663 C C . SER A 1 89 ? -10.961 -1.243 24.124 1.00 70.62 89 SER A C 1
ATOM 665 O O . SER A 1 89 ? -11.018 -2.232 24.857 1.00 70.62 89 SER A O 1
ATOM 667 N N . ASN A 1 90 ? -11.440 -0.041 24.459 1.00 71.56 90 ASN A N 1
ATOM 668 C CA . ASN A 1 90 ? -11.952 0.340 25.776 1.00 71.56 90 ASN A CA 1
ATOM 669 C C . ASN A 1 90 ? -13.446 0.005 25.997 1.00 71.56 90 ASN A C 1
ATOM 671 O O . ASN A 1 90 ? -13.962 0.214 27.095 1.00 71.56 90 ASN A O 1
ATOM 675 N N . GLN A 1 91 ? -14.164 -0.531 24.999 1.00 71.19 91 GLN A N 1
ATOM 676 C CA . GLN A 1 91 ? -15.579 -0.896 25.158 1.00 71.19 91 GLN A CA 1
ATOM 677 C C . GLN A 1 91 ? -15.796 -2.193 25.978 1.00 71.19 91 GLN A C 1
ATOM 679 O O . GLN A 1 91 ? -15.096 -3.193 25.768 1.00 71.19 91 GLN A O 1
ATOM 684 N N . PRO A 1 92 ? -16.820 -2.240 26.861 1.00 50.84 92 PRO A N 1
ATOM 685 C CA . PRO A 1 92 ? -17.180 -3.435 27.627 1.00 50.84 92 PRO A CA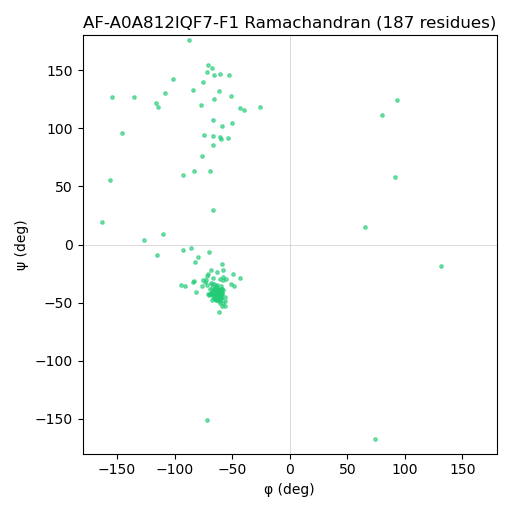 1
ATOM 686 C C . PRO A 1 92 ? -17.703 -4.541 26.691 1.00 50.84 92 PRO A C 1
ATOM 688 O O . PRO A 1 92 ? -18.793 -4.450 26.137 1.00 50.84 92 PRO A O 1
ATOM 691 N N . GLY A 1 93 ? -16.887 -5.580 26.483 1.00 58.88 93 GLY A N 1
ATOM 692 C CA . GLY A 1 93 ? -17.105 -6.647 25.488 1.00 58.88 93 GLY A CA 1
ATOM 693 C C . GLY A 1 93 ? -15.873 -6.931 24.613 1.00 58.88 93 GLY A C 1
ATOM 694 O O . GLY A 1 93 ? -15.740 -8.031 24.075 1.00 58.88 93 GLY A O 1
ATOM 695 N N . SER A 1 94 ? -14.925 -5.986 24.566 1.00 56.41 94 SER A N 1
ATOM 696 C CA . SER A 1 94 ? -13.635 -6.071 23.855 1.00 56.41 94 SER A CA 1
ATOM 697 C C . SER A 1 94 ? -12.758 -7.256 24.300 1.00 56.41 94 SER A C 1
ATOM 699 O O . SER A 1 94 ? -12.043 -7.838 23.487 1.00 56.41 94 SER A O 1
ATOM 701 N N . HIS A 1 95 ? -12.894 -7.716 25.553 1.00 55.31 95 HIS A N 1
ATOM 702 C CA . HIS A 1 95 ? -12.171 -8.881 26.093 1.00 55.31 95 HIS A CA 1
ATOM 703 C C . HIS A 1 95 ? -12.418 -10.202 25.338 1.00 55.31 95 HIS A C 1
ATOM 705 O O . HIS A 1 95 ? -11.643 -11.141 25.496 1.00 55.31 95 HIS A O 1
ATOM 711 N N . ARG A 1 96 ? -13.477 -10.298 24.519 1.00 56.97 96 ARG A N 1
ATOM 712 C CA . ARG A 1 96 ? -13.762 -11.493 23.704 1.00 56.97 96 ARG A CA 1
ATOM 713 C C . ARG A 1 96 ? -12.971 -11.551 22.395 1.00 56.97 96 ARG A C 1
ATOM 715 O O . ARG A 1 96 ? -12.918 -12.617 21.788 1.00 56.97 96 ARG A O 1
ATOM 722 N N . THR A 1 97 ? -12.360 -10.446 21.960 1.00 60.78 97 THR A N 1
ATOM 723 C CA . THR A 1 97 ? -11.612 -10.393 20.697 1.00 60.78 97 THR A CA 1
ATOM 724 C C . THR A 1 97 ? -10.129 -10.153 20.984 1.00 60.78 97 THR A C 1
ATOM 726 O O . THR A 1 97 ? -9.784 -9.112 21.550 1.00 60.78 97 THR A O 1
ATOM 729 N N . PRO A 1 98 ? -9.229 -11.080 20.604 1.00 59.62 98 PRO A N 1
ATOM 730 C CA . PRO A 1 98 ? -7.803 -10.902 20.841 1.00 59.62 98 PRO A CA 1
ATOM 731 C C . PRO A 1 98 ? -7.293 -9.640 20.127 1.00 59.62 98 PRO A C 1
ATOM 733 O O . PRO A 1 98 ? -7.776 -9.320 19.035 1.00 59.62 98 PRO A O 1
ATOM 736 N N . PRO A 1 99 ? -6.297 -8.933 20.696 1.00 59.28 99 PRO A N 1
ATOM 737 C CA . PRO A 1 99 ? -5.742 -7.714 20.104 1.00 59.28 99 PRO A CA 1
ATOM 738 C C . PRO A 1 99 ? -5.249 -7.933 18.667 1.00 59.28 99 PRO A C 1
ATOM 740 O O . PRO A 1 99 ? -5.382 -7.041 17.838 1.00 59.28 99 PRO A O 1
ATOM 743 N N . SER A 1 100 ? -4.804 -9.151 18.338 1.00 59.69 100 SER A N 1
ATOM 744 C CA . SER A 1 100 ? -4.356 -9.529 16.992 1.00 59.69 100 SER A CA 1
ATOM 745 C C . SER A 1 100 ? -5.466 -9.632 15.931 1.00 59.69 100 SER A C 1
ATOM 747 O O . SER A 1 100 ? -5.150 -9.866 14.771 1.00 59.69 100 SER A O 1
ATOM 749 N N . ARG A 1 101 ? -6.752 -9.512 16.300 1.00 60.66 101 ARG A N 1
ATOM 750 C CA . ARG A 1 101 ? -7.899 -9.481 15.366 1.00 60.66 101 ARG A CA 1
ATOM 751 C C . ARG A 1 101 ? -8.574 -8.105 15.280 1.00 60.66 101 ARG A C 1
ATOM 753 O O . ARG A 1 101 ? -9.654 -7.991 14.695 1.00 60.66 101 ARG A O 1
ATOM 760 N N . ARG A 1 102 ? -7.985 -7.061 15.875 1.00 70.88 102 ARG A N 1
ATOM 761 C CA . ARG A 1 102 ? -8.513 -5.686 15.821 1.00 70.88 102 ARG A CA 1
ATOM 762 C C . ARG A 1 102 ? -8.085 -4.980 14.533 1.00 70.88 102 ARG A C 1
ATOM 764 O O . ARG A 1 102 ? -7.375 -3.983 14.564 1.00 70.88 102 ARG A O 1
ATOM 771 N N . ASP A 1 103 ? -8.542 -5.507 13.406 1.00 78.06 103 ASP A N 1
ATOM 7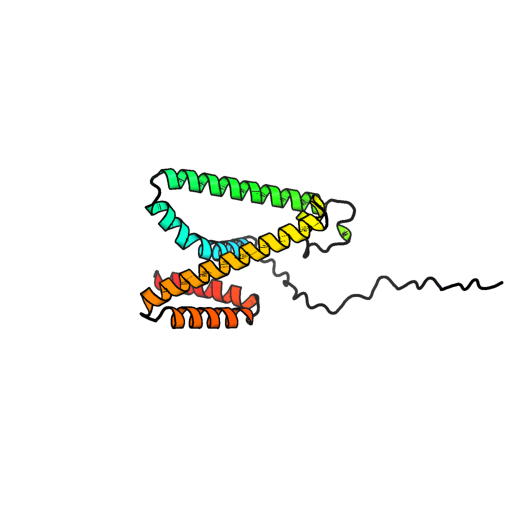72 C CA . ASP A 1 103 ? -8.284 -4.923 12.090 1.00 78.06 103 ASP A CA 1
ATOM 773 C C . ASP A 1 103 ? -9.345 -3.874 11.719 1.00 78.06 103 ASP A C 1
ATOM 775 O O . ASP A 1 103 ? -10.363 -3.708 12.398 1.00 78.06 103 ASP A O 1
ATOM 779 N N . PHE A 1 104 ? -9.171 -3.217 10.569 1.00 79.69 104 PHE A N 1
ATOM 780 C CA . PHE A 1 104 ? -10.157 -2.292 9.990 1.00 79.69 104 PHE A CA 1
ATOM 781 C C . PHE A 1 104 ? -11.573 -2.884 9.896 1.00 79.69 104 PHE A C 1
ATOM 783 O O . PHE A 1 104 ? -12.561 -2.181 10.107 1.00 79.69 104 PHE A O 1
ATOM 790 N N . GLY A 1 105 ? -11.685 -4.193 9.643 1.00 82.25 105 GLY A N 1
ATOM 791 C CA . GLY A 1 105 ? -12.967 -4.898 9.621 1.00 82.25 105 GLY A CA 1
ATOM 792 C C . GLY A 1 105 ? -13.634 -5.016 10.997 1.00 82.25 105 GLY A C 1
ATOM 793 O O . GLY A 1 105 ? -14.859 -4.972 11.074 1.00 82.25 105 GLY A O 1
ATOM 794 N N . TYR A 1 106 ? -12.855 -5.132 12.079 1.00 80.75 106 TYR A N 1
ATOM 795 C CA . TYR A 1 106 ? -13.377 -5.100 13.450 1.00 80.75 106 TYR A CA 1
ATOM 796 C C . TYR A 1 106 ? -13.839 -3.690 13.816 1.00 80.75 106 TYR A C 1
ATOM 798 O O . TYR A 1 106 ? -14.929 -3.522 14.354 1.00 80.75 106 TYR A O 1
ATOM 806 N N . LEU A 1 107 ? -13.064 -2.668 13.444 1.00 85.06 107 LEU A N 1
ATOM 807 C CA . LEU A 1 107 ? -13.457 -1.280 13.671 1.00 85.06 107 LEU A CA 1
ATOM 808 C C . LEU A 1 107 ? -14.781 -0.941 12.965 1.00 85.06 107 LEU A C 1
ATOM 810 O O . LEU A 1 107 ? -15.673 -0.331 13.554 1.00 85.06 107 LEU A O 1
ATOM 814 N N . ALA A 1 108 ? -14.945 -1.415 11.729 1.00 84.88 108 ALA A N 1
ATOM 815 C CA . ALA A 1 108 ? -16.189 -1.287 10.980 1.00 84.88 108 ALA A CA 1
ATOM 816 C C . ALA A 1 108 ? -17.352 -2.076 11.609 1.00 84.88 108 ALA A C 1
ATOM 818 O O . ALA A 1 108 ? -18.494 -1.624 11.552 1.00 84.88 108 ALA A O 1
ATOM 819 N N . GLU A 1 109 ? -17.075 -3.231 12.225 1.00 83.00 109 GLU A N 1
ATOM 820 C CA . GLU A 1 109 ? -18.073 -4.015 12.961 1.00 83.00 109 GLU A CA 1
ATOM 821 C C . GLU A 1 109 ? -18.569 -3.285 14.210 1.00 83.00 109 GLU A C 1
ATOM 823 O O . GLU A 1 109 ? -19.767 -3.278 14.474 1.00 83.00 109 GLU A O 1
ATOM 828 N N . VAL A 1 110 ? -17.669 -2.631 14.944 1.00 83.25 110 VAL A N 1
ATOM 829 C CA . VAL A 1 110 ? -18.022 -1.844 16.134 1.00 83.25 110 VAL A CA 1
ATOM 830 C C . VAL A 1 110 ? -18.808 -0.583 15.752 1.00 83.25 110 VAL A C 1
ATOM 832 O O . VAL A 1 110 ? -19.756 -0.227 16.446 1.00 83.25 110 VAL A O 1
ATOM 835 N N . ALA A 1 111 ? -18.464 0.073 14.640 1.00 83.50 111 ALA A N 1
ATOM 836 C CA . ALA A 1 111 ? -19.110 1.318 14.215 1.00 83.50 111 ALA A CA 1
ATOM 837 C C . ALA A 1 111 ? -20.455 1.118 13.485 1.00 83.50 111 ALA A C 1
ATOM 839 O O . ALA A 1 111 ? -21.400 1.868 13.714 1.00 83.50 111 ALA A O 1
ATOM 840 N N . PHE A 1 112 ? -20.550 0.121 12.599 1.00 81.00 112 PHE A N 1
ATOM 841 C CA . PHE A 1 112 ? -21.688 -0.077 11.684 1.00 81.00 112 PHE A CA 1
ATOM 842 C C . PHE A 1 112 ? -22.301 -1.486 11.766 1.00 81.00 112 PHE A C 1
ATOM 844 O O . PHE A 1 112 ? -23.192 -1.838 10.986 1.00 81.00 112 PHE A O 1
ATOM 851 N N . GLY A 1 113 ? -21.821 -2.333 12.677 1.00 85.19 113 GLY A N 1
ATOM 852 C CA . GLY A 1 113 ? -22.252 -3.721 12.793 1.00 85.19 113 GLY A CA 1
ATOM 853 C C . GLY A 1 113 ? -21.704 -4.631 11.687 1.00 85.19 113 GLY A C 1
ATOM 854 O O . GLY A 1 113 ? -20.823 -4.293 10.894 1.00 85.19 113 GLY A O 1
ATOM 855 N N . ARG A 1 114 ? -22.279 -5.833 11.597 1.00 82.81 114 ARG A N 1
ATOM 856 C CA . ARG A 1 114 ? -21.853 -6.901 10.670 1.00 82.81 114 ARG A CA 1
ATOM 857 C C . ARG A 1 114 ? -21.869 -6.501 9.189 1.00 82.81 114 ARG A C 1
ATOM 859 O O . ARG A 1 114 ? -21.077 -7.029 8.409 1.00 82.81 114 ARG A O 1
ATOM 866 N N . TRP A 1 115 ? -22.768 -5.600 8.796 1.00 86.81 115 TRP A N 1
ATOM 867 C CA . TRP A 1 115 ? -22.851 -5.107 7.419 1.00 86.81 115 TRP A CA 1
ATOM 868 C C . TRP A 1 115 ? -21.661 -4.216 7.066 1.00 86.81 115 TRP A C 1
ATOM 870 O O . TRP A 1 115 ? -21.047 -4.425 6.021 1.00 86.81 115 TRP A O 1
ATOM 880 N N . GLY A 1 116 ? -21.267 -3.309 7.966 1.00 85.56 116 GLY A N 1
ATOM 881 C CA . GLY A 1 116 ? -20.088 -2.462 7.776 1.00 85.56 116 GLY A CA 1
ATOM 882 C C . GLY A 1 116 ? -18.807 -3.269 7.606 1.00 85.56 116 GLY A C 1
ATOM 883 O O . GLY A 1 116 ? -18.030 -3.007 6.692 1.00 85.56 116 GLY A O 1
ATOM 884 N N . LYS A 1 117 ? -18.633 -4.329 8.405 1.00 86.88 117 LYS A N 1
ATOM 885 C CA . LYS A 1 117 ? -17.503 -5.257 8.263 1.00 86.88 117 LYS A CA 1
ATOM 886 C C . LYS A 1 117 ? -17.404 -5.876 6.872 1.00 86.88 117 LYS A C 1
ATOM 888 O O . LYS A 1 117 ? -16.312 -5.940 6.317 1.00 86.88 117 LYS A O 1
ATOM 893 N N . ARG A 1 118 ? -18.526 -6.340 6.308 1.00 87.44 118 ARG A N 1
ATOM 894 C CA . ARG A 1 118 ? -18.537 -6.929 4.958 1.00 87.44 118 ARG A CA 1
ATOM 895 C C . ARG A 1 118 ? -18.185 -5.896 3.899 1.00 87.44 118 ARG A C 1
ATOM 897 O O . ARG A 1 118 ? -17.384 -6.202 3.027 1.00 87.44 118 ARG A O 1
ATOM 904 N N . ILE A 1 119 ? -18.749 -4.693 3.992 1.00 91.50 119 ILE A N 1
ATOM 905 C CA . ILE A 1 119 ? -18.477 -3.615 3.034 1.00 91.50 119 ILE A CA 1
ATOM 906 C C . ILE A 1 119 ? -16.991 -3.261 3.057 1.00 91.50 119 ILE A C 1
ATOM 908 O O . ILE A 1 119 ? -16.354 -3.289 2.013 1.00 91.50 119 ILE A O 1
ATOM 912 N N . VAL A 1 120 ? -16.418 -3.016 4.238 1.00 89.81 120 VAL A N 1
ATOM 913 C CA . VAL A 1 120 ? -14.9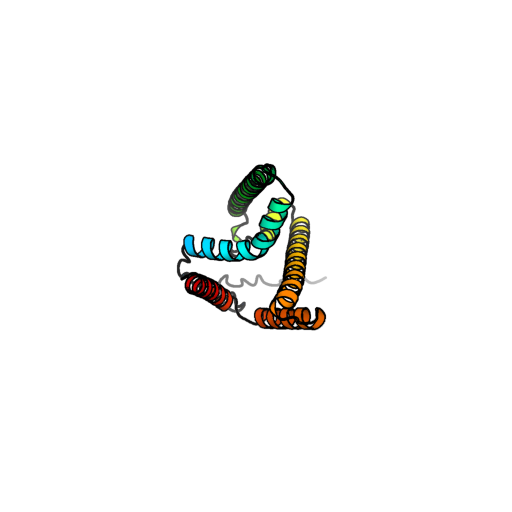91 -2.686 4.363 1.00 89.81 120 VAL A CA 1
ATOM 914 C C . VAL A 1 120 ? -14.111 -3.833 3.875 1.00 89.81 120 VAL A C 1
ATOM 916 O O . VAL A 1 120 ? -13.178 -3.588 3.122 1.00 89.81 120 VAL A O 1
ATOM 919 N N . ALA A 1 121 ? -14.431 -5.086 4.211 1.00 87.75 121 ALA A N 1
ATOM 920 C CA . ALA A 1 121 ? -13.676 -6.236 3.718 1.00 87.75 121 ALA A CA 1
ATOM 921 C C . ALA A 1 121 ? -13.699 -6.347 2.182 1.00 87.75 121 ALA A C 1
ATOM 923 O O . ALA A 1 121 ? -12.663 -6.610 1.577 1.00 87.75 121 ALA A O 1
ATOM 924 N N . VAL A 1 122 ? -14.856 -6.120 1.548 1.00 92.25 122 VAL A N 1
ATOM 925 C CA . VAL A 1 122 ? -14.983 -6.132 0.083 1.00 92.25 122 VAL A CA 1
ATOM 926 C C . VAL A 1 122 ? -14.227 -4.960 -0.536 1.00 92.25 122 VAL A C 1
ATOM 928 O O . VAL A 1 122 ? -13.449 -5.178 -1.457 1.00 92.25 122 VAL A O 1
ATOM 931 N N . THR A 1 123 ? -14.392 -3.741 -0.019 1.00 91.88 123 THR A N 1
ATOM 932 C CA . THR A 1 123 ? -13.697 -2.552 -0.532 1.00 91.88 123 THR A CA 1
ATOM 933 C C . THR A 1 123 ? -12.182 -2.687 -0.401 1.00 91.88 123 THR A C 1
ATOM 935 O O . THR A 1 123 ? -11.471 -2.446 -1.368 1.00 91.88 123 THR A O 1
ATOM 938 N N . THR A 1 124 ? -11.674 -3.134 0.750 1.00 87.56 124 THR A N 1
ATOM 939 C CA . THR A 1 124 ? -10.238 -3.382 0.941 1.00 87.56 124 THR A CA 1
ATOM 940 C C . THR A 1 124 ? -9.741 -4.515 0.042 1.00 87.56 124 THR A C 1
ATOM 942 O O . THR A 1 124 ? -8.661 -4.409 -0.526 1.00 87.56 124 THR A O 1
ATOM 945 N N . GLY A 1 125 ? -10.526 -5.581 -0.145 1.00 89.75 125 GLY A N 1
ATOM 946 C CA . GLY A 1 125 ? -10.180 -6.655 -1.078 1.00 89.75 125 GLY A CA 1
ATOM 947 C C . GLY A 1 125 ? -10.091 -6.175 -2.529 1.00 89.75 125 GLY A C 1
ATOM 948 O O . GLY A 1 125 ? -9.143 -6.522 -3.232 1.00 89.75 125 GLY A O 1
ATOM 949 N N . LEU A 1 126 ? -11.041 -5.342 -2.961 1.00 93.19 126 LEU A N 1
ATOM 950 C CA . LEU A 1 126 ? -11.022 -4.711 -4.281 1.00 93.19 126 LEU A CA 1
ATOM 951 C C . LEU A 1 126 ? -9.815 -3.782 -4.432 1.00 93.19 126 LEU A C 1
ATOM 953 O O . LEU A 1 126 ? -9.114 -3.885 -5.430 1.00 93.19 126 LEU A O 1
ATOM 957 N N . GLU A 1 127 ? -9.523 -2.945 -3.436 1.00 88.25 127 GLU A N 1
ATOM 958 C CA . GLU A 1 127 ? -8.355 -2.053 -3.437 1.00 88.25 127 GLU A CA 1
ATOM 959 C C . GLU A 1 127 ? -7.049 -2.835 -3.638 1.00 88.25 127 GLU A C 1
ATOM 961 O O . GLU A 1 127 ? -6.249 -2.516 -4.516 1.00 88.25 127 GLU A O 1
ATOM 966 N N . LEU A 1 128 ? -6.860 -3.920 -2.876 1.00 88.06 128 LEU A N 1
ATOM 967 C CA . LEU A 1 128 ? -5.686 -4.785 -3.006 1.00 88.06 128 LEU A CA 1
ATOM 968 C C . LEU A 1 128 ? -5.619 -5.450 -4.390 1.00 88.06 128 LEU A C 1
ATOM 970 O O . LEU A 1 128 ? -4.534 -5.558 -4.961 1.00 88.06 128 LEU A O 1
ATOM 974 N N . TRP A 1 129 ? -6.754 -5.869 -4.954 1.00 87.75 129 TRP A N 1
ATOM 975 C CA . TRP A 1 129 ? -6.797 -6.450 -6.297 1.00 87.75 129 TRP A CA 1
ATOM 976 C C . TRP A 1 129 ? -6.419 -5.427 -7.380 1.00 87.75 129 TRP A C 1
ATOM 978 O O . TRP A 1 129 ? -5.564 -5.720 -8.218 1.00 87.75 129 TRP A O 1
ATOM 988 N N . LEU A 1 130 ? -6.976 -4.210 -7.328 1.00 87.44 130 LEU A N 1
ATOM 989 C CA . LEU A 1 130 ? -6.618 -3.116 -8.241 1.00 87.44 130 LEU A CA 1
ATOM 990 C C . LEU A 1 130 ? -5.128 -2.762 -8.135 1.00 87.44 130 LEU A C 1
ATOM 992 O O . LEU A 1 130 ? -4.469 -2.551 -9.159 1.00 87.44 130 LEU A O 1
ATOM 996 N N . ALA A 1 131 ? -4.586 -2.729 -6.916 1.00 84.56 131 ALA A N 1
ATOM 997 C CA . ALA A 1 131 ? -3.169 -2.475 -6.689 1.00 84.56 131 ALA A CA 1
ATOM 998 C C . ALA A 1 131 ? -2.294 -3.540 -7.369 1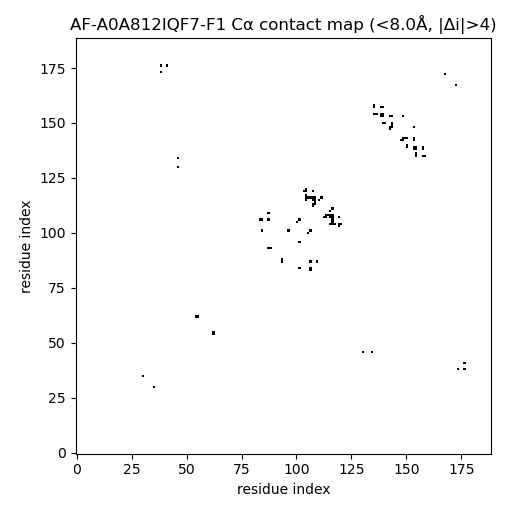.00 84.56 131 ALA A C 1
ATOM 1000 O O . ALA A 1 131 ? -1.371 -3.192 -8.106 1.00 84.56 131 ALA A O 1
ATOM 1001 N N . VAL A 1 132 ? -2.616 -4.830 -7.201 1.00 84.62 132 VAL A N 1
ATOM 1002 C CA . VAL A 1 132 ? -1.881 -5.937 -7.843 1.00 84.62 132 VAL A CA 1
ATOM 1003 C C . VAL A 1 132 ? -1.931 -5.839 -9.369 1.00 84.62 132 VAL A C 1
ATOM 1005 O O . VAL A 1 132 ? -0.894 -5.971 -10.017 1.00 84.62 132 VAL A O 1
ATOM 1008 N N . VAL A 1 133 ? -3.101 -5.559 -9.954 1.00 87.00 133 VAL A N 1
ATOM 1009 C CA . VAL A 1 133 ? -3.235 -5.389 -11.412 1.00 87.00 133 VAL A CA 1
ATOM 1010 C C . VAL A 1 133 ? -2.377 -4.222 -11.909 1.00 87.00 133 VAL A C 1
ATOM 1012 O O . VAL A 1 133 ? -1.658 -4.366 -12.896 1.00 87.00 133 VAL A O 1
ATOM 1015 N N . THR A 1 134 ? -2.390 -3.089 -11.203 1.00 86.25 134 THR A N 1
ATOM 1016 C CA . THR A 1 134 ? -1.589 -1.904 -11.559 1.00 86.25 134 THR A CA 1
ATOM 1017 C C . THR A 1 134 ? -0.093 -2.214 -11.537 1.00 86.25 134 THR A C 1
ATOM 1019 O O . THR A 1 134 ? 0.629 -1.881 -12.479 1.00 86.25 134 THR A O 1
ATOM 1022 N N . PHE A 1 135 ? 0.376 -2.906 -10.496 1.00 81.88 135 PHE A N 1
ATOM 1023 C CA . PHE A 1 135 ? 1.765 -3.346 -10.408 1.00 81.88 135 PHE A CA 1
ATOM 1024 C C . PHE A 1 135 ? 2.151 -4.311 -11.530 1.00 81.88 135 PHE A C 1
ATOM 1026 O O . PHE A 1 135 ? 3.247 -4.192 -12.079 1.00 81.88 135 PHE A O 1
ATOM 1033 N N . LEU A 1 136 ? 1.263 -5.236 -11.900 1.00 83.19 136 LEU A N 1
ATOM 1034 C CA . LEU A 1 136 ? 1.524 -6.200 -12.965 1.00 83.19 136 LEU A CA 1
ATOM 1035 C C . LEU A 1 136 ? 1.662 -5.513 -14.331 1.00 83.19 136 LEU A C 1
ATOM 1037 O O . LEU A 1 136 ? 2.625 -5.776 -15.051 1.00 83.19 136 LEU A O 1
ATOM 1041 N N . VAL A 1 137 ? 0.755 -4.585 -14.655 1.00 84.44 137 VAL A N 1
ATOM 1042 C CA . VAL A 1 137 ? 0.815 -3.788 -15.895 1.00 84.44 137 VAL A CA 1
ATOM 1043 C C . VAL A 1 137 ? 2.108 -2.982 -15.954 1.00 84.44 137 VAL A C 1
ATOM 1045 O O . VAL A 1 137 ? 2.815 -2.995 -16.962 1.00 84.44 137 VAL A O 1
ATOM 1048 N N . MET A 1 138 ? 2.458 -2.320 -14.853 1.00 83.31 138 MET A N 1
ATOM 1049 C CA . MET A 1 138 ? 3.684 -1.539 -14.781 1.00 83.31 138 MET A CA 1
ATOM 1050 C C . MET A 1 138 ? 4.938 -2.407 -14.951 1.00 83.31 138 MET A C 1
ATOM 1052 O O . MET A 1 138 ? 5.878 -2.025 -15.647 1.00 83.31 138 MET A O 1
ATOM 1056 N N . SER A 1 139 ? 4.956 -3.585 -14.328 1.00 79.94 139 SER A N 1
ATOM 1057 C CA . SER A 1 139 ? 6.045 -4.546 -14.478 1.00 79.94 139 SER A CA 1
ATOM 1058 C C . SER A 1 139 ? 6.190 -5.000 -15.933 1.00 79.94 139 SER A C 1
ATOM 1060 O O . SER A 1 139 ? 7.310 -5.057 -16.436 1.00 79.94 139 SER A O 1
ATOM 1062 N N . GLY A 1 140 ? 5.072 -5.203 -16.640 1.00 80.25 140 GLY A N 1
ATOM 1063 C CA . GLY A 1 140 ? 5.055 -5.477 -18.077 1.00 80.25 140 GLY A CA 1
ATOM 1064 C C . GLY A 1 140 ? 5.718 -4.367 -18.899 1.00 80.25 140 GLY A C 1
ATOM 1065 O O . GLY A 1 140 ? 6.620 -4.645 -19.685 1.00 80.25 140 GLY A O 1
ATOM 1066 N N . ILE A 1 141 ? 5.349 -3.100 -18.677 1.00 81.06 141 ILE A N 1
ATOM 1067 C CA . ILE A 1 141 ? 5.947 -1.951 -19.389 1.00 81.06 141 ILE A CA 1
ATOM 1068 C C . ILE A 1 141 ? 7.459 -1.861 -19.125 1.00 81.06 141 ILE A C 1
ATOM 1070 O O . ILE A 1 141 ? 8.245 -1.674 -20.056 1.00 81.06 141 ILE A O 1
ATOM 1074 N N . ASN A 1 142 ? 7.877 -2.041 -17.870 1.00 82.56 142 ASN A N 1
ATOM 1075 C CA . ASN A 1 142 ? 9.290 -2.018 -17.494 1.00 82.56 142 ASN A CA 1
ATOM 1076 C C . ASN A 1 142 ? 10.078 -3.176 -18.130 1.00 82.56 142 ASN A C 1
ATOM 1078 O O . ASN A 1 142 ? 11.180 -2.964 -18.632 1.00 82.56 142 ASN A O 1
ATOM 1082 N N . ALA A 1 143 ? 9.513 -4.387 -18.158 1.00 80.38 143 ALA A N 1
ATOM 1083 C CA . ALA A 1 143 ? 10.139 -5.560 -18.765 1.00 80.38 143 ALA A CA 1
ATOM 1084 C C . ALA A 1 143 ? 10.299 -5.409 -20.286 1.00 80.38 143 ALA A C 1
ATOM 1086 O O . ALA A 1 143 ? 11.359 -5.732 -20.821 1.00 80.38 143 ALA A O 1
ATOM 1087 N N . ARG A 1 144 ? 9.305 -4.834 -20.976 1.00 79.06 144 ARG A N 1
ATOM 1088 C CA . ARG A 1 144 ? 9.421 -4.494 -22.404 1.00 79.06 144 ARG A CA 1
ATOM 1089 C C . ARG A 1 144 ? 10.566 -3.510 -22.652 1.00 79.06 144 ARG A C 1
ATOM 1091 O O . ARG A 1 144 ? 11.352 -3.710 -23.572 1.00 79.06 144 ARG A O 1
ATOM 1098 N N . GLY A 1 145 ? 10.682 -2.477 -21.814 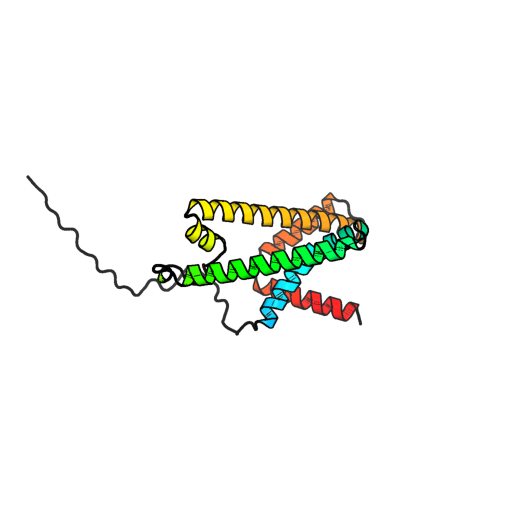1.00 79.31 145 GLY A N 1
ATOM 1099 C CA . GLY A 1 145 ? 11.736 -1.464 -21.925 1.00 79.31 145 GLY A CA 1
ATOM 1100 C C . GLY A 1 145 ? 13.147 -1.985 -21.631 1.00 79.31 145 GLY A C 1
ATOM 1101 O O . GLY A 1 145 ? 14.100 -1.516 -22.247 1.00 79.31 145 GLY A O 1
ATOM 1102 N N . LEU A 1 146 ? 13.287 -2.947 -20.713 1.00 80.25 146 LEU A N 1
ATOM 1103 C CA . LEU A 1 146 ? 14.590 -3.434 -20.249 1.00 80.25 146 LEU A CA 1
ATOM 1104 C C . LEU A 1 146 ? 15.087 -4.684 -20.995 1.00 80.25 146 LEU A C 1
ATOM 1106 O O . LEU A 1 146 ? 16.288 -4.835 -21.193 1.00 80.25 146 LEU A O 1
ATOM 1110 N N . LEU A 1 147 ? 14.178 -5.580 -21.394 1.00 78.81 147 LEU A N 1
ATOM 1111 C CA . LEU A 1 147 ? 14.507 -6.901 -21.953 1.00 78.81 147 LEU A CA 1
ATOM 1112 C C . LEU A 1 147 ? 14.070 -7.069 -23.415 1.00 78.81 147 LEU A C 1
ATOM 1114 O O . LEU A 1 147 ? 14.432 -8.059 -24.045 1.00 78.81 147 LEU A O 1
ATOM 1118 N N . GLY A 1 148 ? 13.301 -6.122 -23.968 1.00 79.88 148 GLY A N 1
ATOM 1119 C CA . GLY A 1 148 ? 12.785 -6.206 -25.339 1.00 79.88 148 GLY A CA 1
ATOM 1120 C C . GLY A 1 148 ? 11.784 -7.346 -25.559 1.00 79.88 148 GLY A C 1
ATOM 1121 O O . GLY A 1 148 ? 11.527 -7.712 -26.703 1.00 79.88 148 GLY A O 1
ATOM 1122 N N . TRP A 1 149 ? 11.247 -7.922 -24.479 1.00 80.44 149 TRP A N 1
ATOM 1123 C CA . TRP A 1 149 ? 10.288 -9.024 -24.527 1.00 80.44 149 TRP A CA 1
ATOM 1124 C C . TRP A 1 149 ? 8.921 -8.586 -25.046 1.00 80.44 149 TRP A C 1
ATOM 1126 O O . TRP A 1 149 ? 8.531 -7.420 -24.921 1.00 80.44 149 TRP A O 1
ATOM 1136 N N . ASP A 1 150 ? 8.185 -9.546 -25.607 1.00 79.56 150 ASP A N 1
ATOM 1137 C CA . ASP A 1 150 ? 6.786 -9.338 -25.956 1.00 79.56 150 ASP A CA 1
ATOM 1138 C C . ASP A 1 150 ? 5.931 -9.166 -24.689 1.00 79.56 150 ASP A C 1
ATOM 1140 O O . ASP A 1 150 ? 6.261 -9.666 -23.608 1.00 79.56 150 ASP A O 1
ATOM 1144 N N . GLU A 1 151 ? 4.829 -8.425 -24.806 1.00 73.12 151 GLU A N 1
ATOM 1145 C CA . GLU A 1 151 ? 3.976 -8.075 -23.665 1.00 73.12 151 GLU A CA 1
ATOM 1146 C C . GLU A 1 151 ? 3.409 -9.317 -22.972 1.00 73.12 151 GLU A C 1
ATOM 1148 O O . GLU A 1 151 ? 3.334 -9.365 -21.743 1.00 73.12 151 GLU A O 1
ATOM 1153 N N . PHE A 1 152 ? 3.086 -10.354 -23.748 1.00 78.31 152 PHE A N 1
ATOM 1154 C CA . PHE A 1 152 ? 2.555 -11.598 -23.211 1.00 78.31 152 PHE A CA 1
ATOM 1155 C C . PHE A 1 152 ? 3.604 -12.376 -22.405 1.00 78.31 152 PHE A C 1
ATOM 1157 O O . PHE A 1 152 ? 3.305 -12.865 -21.316 1.00 78.31 152 PHE A O 1
ATOM 1164 N N . GLU A 1 153 ? 4.844 -12.449 -22.895 1.00 80.06 153 GLU A N 1
ATOM 1165 C CA . GLU A 1 153 ? 5.945 -13.146 -22.217 1.00 80.06 153 GLU A CA 1
ATOM 1166 C C . GLU A 1 153 ? 6.352 -12.430 -20.927 1.00 80.06 153 GLU A C 1
ATOM 1168 O O . GLU A 1 153 ? 6.522 -13.067 -19.886 1.00 80.06 153 GLU A O 1
ATOM 1173 N N . ALA A 1 154 ? 6.428 -11.097 -20.969 1.00 78.19 154 ALA A N 1
ATOM 1174 C CA . ALA A 1 154 ? 6.725 -10.273 -19.806 1.00 78.19 154 ALA A CA 1
ATOM 1175 C C . ALA A 1 154 ? 5.661 -10.425 -18.708 1.00 78.19 154 ALA A C 1
ATOM 1177 O O . ALA A 1 154 ? 5.989 -10.665 -17.545 1.00 78.19 154 ALA A O 1
ATOM 1178 N N . VAL A 1 155 ? 4.377 -10.334 -19.069 1.00 79.88 155 VAL A N 1
ATOM 1179 C CA . VAL A 1 155 ? 3.278 -10.490 -18.108 1.00 79.88 155 VAL A CA 1
ATOM 1180 C C . VAL A 1 155 ? 3.223 -11.919 -17.572 1.00 79.88 155 VAL A C 1
ATOM 1182 O O . VAL A 1 155 ? 3.055 -12.100 -16.364 1.00 79.88 155 VAL A O 1
ATOM 1185 N N . ALA A 1 156 ? 3.416 -12.936 -18.416 1.00 83.50 156 ALA A N 1
ATOM 1186 C CA . ALA A 1 156 ? 3.451 -14.331 -17.984 1.00 83.50 156 ALA A CA 1
ATOM 1187 C C . ALA A 1 156 ? 4.600 -14.595 -16.998 1.00 83.50 156 ALA A C 1
ATOM 1189 O O . ALA A 1 156 ? 4.379 -15.207 -15.952 1.00 83.50 156 ALA A O 1
ATOM 1190 N N . PHE A 1 157 ? 5.800 -14.080 -17.276 1.00 83.38 157 PHE A N 1
ATOM 1191 C CA . PHE A 1 157 ? 6.962 -14.216 -16.399 1.00 83.38 157 PHE A CA 1
ATOM 1192 C C . PHE A 1 157 ? 6.763 -13.504 -15.056 1.00 83.38 157 PHE A C 1
ATOM 1194 O O . PHE A 1 157 ? 6.982 -14.100 -14.000 1.00 83.38 157 PHE A O 1
ATOM 1201 N N . CYS A 1 158 ? 6.275 -12.261 -15.066 1.00 79.81 158 CYS A N 1
ATOM 1202 C CA . CYS A 1 158 ? 6.001 -11.520 -13.835 1.00 79.81 158 CYS A CA 1
ATOM 1203 C C . CYS A 1 158 ? 4.880 -12.165 -13.011 1.00 79.81 158 CYS A C 1
ATOM 1205 O O . CYS A 1 158 ? 4.983 -12.236 -11.786 1.00 79.81 158 CYS A O 1
ATOM 1207 N N . THR A 1 159 ? 3.846 -12.701 -13.666 1.00 84.19 159 THR A N 1
ATOM 1208 C CA . THR A 1 159 ? 2.767 -13.442 -12.996 1.00 84.19 159 THR A CA 1
ATOM 1209 C C . THR A 1 159 ? 3.285 -14.746 -12.391 1.00 84.19 159 THR A C 1
ATOM 1211 O O . THR A 1 159 ? 2.916 -15.083 -11.270 1.00 84.19 159 THR A O 1
ATOM 1214 N N . LEU A 1 160 ? 4.181 -15.457 -13.084 1.00 85.00 160 LEU A N 1
ATOM 1215 C CA . LEU A 1 160 ? 4.826 -16.666 -12.572 1.00 85.00 160 LEU A CA 1
ATOM 1216 C C . LEU A 1 160 ? 5.678 -16.359 -11.334 1.00 85.00 160 LEU A C 1
ATOM 1218 O O . LEU A 1 160 ? 5.545 -17.041 -10.321 1.00 85.00 160 LEU A O 1
ATOM 1222 N N . ILE A 1 161 ? 6.505 -15.309 -11.377 1.00 82.62 161 ILE A N 1
ATOM 1223 C CA . ILE A 1 161 ? 7.301 -14.869 -10.221 1.00 82.62 161 ILE A CA 1
ATOM 1224 C C . ILE A 1 161 ? 6.395 -14.469 -9.056 1.00 82.62 161 ILE A C 1
ATOM 1226 O O . ILE A 1 161 ? 6.646 -14.879 -7.924 1.00 82.62 161 ILE A O 1
ATOM 1230 N N . ALA A 1 162 ? 5.333 -13.701 -9.315 1.00 80.56 162 ALA A N 1
ATOM 1231 C CA . ALA A 1 162 ? 4.374 -13.303 -8.289 1.00 80.56 162 ALA A CA 1
ATOM 1232 C C . ALA A 1 162 ? 3.677 -14.523 -7.666 1.00 80.56 162 ALA A C 1
ATOM 1234 O O . ALA A 1 162 ? 3.562 -14.607 -6.444 1.00 80.56 162 ALA A O 1
ATOM 1235 N N . ALA A 1 163 ? 3.278 -15.503 -8.480 1.00 82.50 163 ALA A N 1
ATOM 1236 C CA . ALA A 1 163 ? 2.685 -16.750 -8.011 1.00 82.50 163 ALA A CA 1
ATOM 1237 C C . ALA A 1 163 ? 3.665 -17.559 -7.148 1.00 82.50 163 ALA A C 1
ATOM 1239 O O . ALA A 1 163 ? 3.281 -18.049 -6.091 1.00 82.50 163 ALA A O 1
ATOM 1240 N N . VAL A 1 164 ? 4.940 -17.646 -7.541 1.00 82.38 164 VAL A N 1
ATOM 1241 C CA . VAL A 1 164 ? 5.995 -18.283 -6.732 1.00 82.38 164 VAL A CA 1
ATOM 1242 C C . VAL A 1 164 ? 6.206 -17.533 -5.412 1.00 82.38 164 VAL A C 1
ATOM 1244 O O . VAL A 1 164 ? 6.325 -18.163 -4.362 1.00 82.38 164 VAL A O 1
ATOM 1247 N N . MET A 1 165 ? 6.184 -16.198 -5.438 1.00 75.38 165 MET A N 1
ATOM 1248 C CA . MET A 1 165 ? 6.258 -15.352 -4.244 1.00 75.38 165 MET A CA 1
ATOM 1249 C C . MET A 1 165 ? 5.106 -15.622 -3.268 1.00 75.38 165 MET A C 1
ATOM 1251 O O . MET A 1 165 ? 5.348 -15.691 -2.071 1.00 75.38 165 MET A O 1
ATOM 1255 N N . VAL A 1 166 ? 3.882 -15.878 -3.741 1.00 78.62 166 VAL A N 1
ATOM 1256 C CA . VAL A 1 166 ? 2.733 -16.200 -2.867 1.00 78.62 166 VAL A CA 1
ATOM 1257 C C . VAL A 1 166 ? 2.956 -17.471 -2.033 1.00 78.62 166 VAL A C 1
ATOM 1259 O O . VAL A 1 166 ? 2.449 -17.568 -0.916 1.00 78.62 166 VAL A O 1
ATOM 1262 N N . PHE A 1 167 ? 3.738 -18.434 -2.530 1.00 76.06 167 PHE A N 1
ATOM 1263 C CA . PHE A 1 167 ? 4.083 -19.648 -1.779 1.00 76.06 167 PHE A CA 1
ATOM 1264 C C . PHE A 1 167 ? 5.206 -19.438 -0.752 1.00 76.06 167 PHE A C 1
ATOM 1266 O O . PHE A 1 167 ? 5.446 -20.305 0.091 1.00 76.06 167 PHE A O 1
ATOM 1273 N N . ILE A 1 168 ? 5.894 -18.296 -0.792 1.00 76.31 168 ILE A N 1
ATOM 1274 C CA . ILE A 1 168 ? 7.004 -17.980 0.100 1.00 76.31 168 ILE A CA 1
ATOM 1275 C C . ILE A 1 168 ? 6.467 -17.404 1.429 1.00 76.31 168 ILE A C 1
ATOM 1277 O O . ILE A 1 168 ? 5.619 -16.512 1.439 1.00 76.31 168 ILE A O 1
ATOM 1281 N N . PRO A 1 169 ? 6.947 -17.878 2.598 1.00 72.00 169 PRO A N 1
ATOM 1282 C CA . PRO A 1 169 ? 6.465 -17.395 3.889 1.00 72.00 169 PRO A CA 1
ATOM 1283 C C . PRO A 1 169 ? 6.834 -15.923 4.127 1.00 72.00 169 PRO A C 1
ATOM 1285 O O . PRO A 1 169 ? 7.952 -15.512 3.829 1.00 72.00 169 PRO A O 1
ATOM 1288 N N . LEU A 1 170 ? 5.954 -15.171 4.810 1.00 61.25 170 LEU A N 1
ATOM 1289 C CA . LEU A 1 170 ? 6.108 -13.739 5.157 1.00 61.25 170 LEU A CA 1
ATOM 1290 C C . LEU A 1 170 ? 7.503 -13.321 5.674 1.00 61.25 170 LEU A C 1
ATOM 1292 O O . LEU A 1 170 ? 7.925 -12.191 5.460 1.00 61.25 170 LEU A O 1
ATOM 1296 N N . ARG A 1 171 ? 8.244 -14.230 6.323 1.00 66.31 171 ARG A N 1
ATOM 1297 C CA . ARG A 1 171 ? 9.609 -13.966 6.818 1.00 66.31 171 ARG A CA 1
ATOM 1298 C C . ARG A 1 171 ? 10.607 -13.690 5.690 1.00 66.31 171 ARG A C 1
ATOM 1300 O O . ARG A 1 171 ? 11.484 -12.855 5.849 1.00 66.31 171 ARG A O 1
ATOM 1307 N N . ALA A 1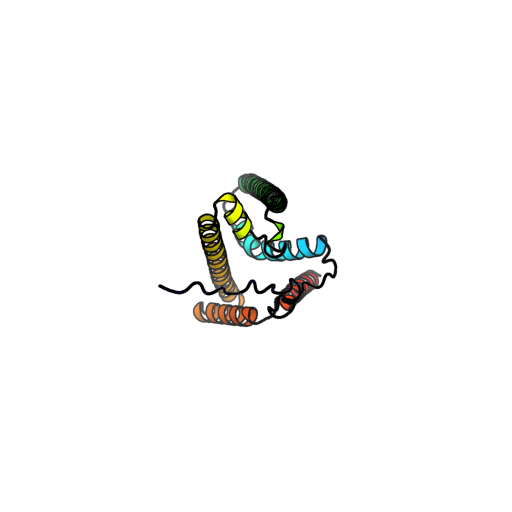 172 ? 10.471 -14.360 4.551 1.00 67.19 172 ALA A N 1
ATOM 1308 C CA . ALA A 1 172 ? 11.364 -14.173 3.412 1.00 67.19 172 ALA A CA 1
ATOM 1309 C C . ALA A 1 172 ? 11.148 -12.824 2.709 1.00 67.19 172 ALA A C 1
ATOM 1311 O O . ALA A 1 172 ? 12.107 -12.265 2.191 1.00 67.19 172 ALA A O 1
ATOM 1312 N N . TYR A 1 173 ? 9.946 -12.245 2.770 1.00 68.56 173 TYR A N 1
ATOM 1313 C CA . TYR A 1 173 ? 9.702 -10.900 2.240 1.00 68.56 173 TYR A CA 1
ATOM 1314 C C . TYR A 1 173 ? 10.520 -9.824 2.968 1.00 68.56 173 TYR A C 1
ATOM 1316 O O . TYR A 1 173 ? 11.050 -8.922 2.321 1.00 68.56 173 TYR A O 1
ATOM 1324 N N . ALA A 1 174 ? 10.696 -9.951 4.289 1.00 67.38 174 ALA A N 1
ATOM 1325 C CA . ALA A 1 174 ? 11.556 -9.050 5.060 1.00 67.38 174 ALA A CA 1
ATOM 1326 C C . ALA A 1 174 ? 13.033 -9.154 4.623 1.00 67.38 174 ALA A C 1
ATOM 1328 O O . ALA A 1 174 ? 13.694 -8.135 4.428 1.00 67.38 174 ALA A O 1
ATOM 1329 N N . TYR A 1 175 ? 13.534 -10.372 4.372 1.00 71.31 175 TYR A N 1
ATOM 1330 C CA . TYR A 1 175 ? 14.889 -10.577 3.842 1.00 71.31 175 TYR A CA 1
ATOM 1331 C C . TYR A 1 175 ? 15.058 -10.039 2.417 1.00 71.31 175 TYR A C 1
ATOM 1333 O O . TYR A 1 175 ? 16.082 -9.435 2.117 1.00 71.31 175 TYR A O 1
ATOM 1341 N N . VAL A 1 176 ? 14.062 -10.218 1.544 1.00 73.44 176 VAL A N 1
ATOM 1342 C CA . VAL A 1 176 ? 14.091 -9.693 0.167 1.00 73.44 176 VAL A CA 1
ATOM 1343 C C . VAL A 1 176 ? 14.088 -8.162 0.162 1.00 73.44 176 VAL A C 1
ATOM 1345 O O . VAL A 1 176 ? 14.817 -7.558 -0.623 1.00 73.44 176 VAL A O 1
ATOM 1348 N N . SER A 1 177 ? 13.339 -7.528 1.070 1.00 73.19 177 SER A N 1
ATOM 1349 C CA . SER A 1 177 ? 13.379 -6.077 1.291 1.00 73.19 177 SER A CA 1
ATOM 1350 C C . SER A 1 177 ? 14.787 -5.608 1.686 1.00 73.19 177 SER A C 1
ATOM 1352 O O . SER A 1 177 ? 15.376 -4.777 0.993 1.00 73.19 177 SER A O 1
ATOM 1354 N N . LEU A 1 178 ? 15.384 -6.218 2.720 1.00 74.62 178 LEU A N 1
ATOM 1355 C CA . LEU A 1 178 ? 16.751 -5.899 3.157 1.00 74.62 178 LEU A CA 1
ATOM 1356 C C . LEU A 1 178 ? 17.790 -6.123 2.048 1.00 74.62 178 LEU A C 1
ATOM 1358 O O . LEU A 1 178 ? 18.670 -5.287 1.850 1.00 74.62 178 LEU A O 1
ATOM 1362 N N . ALA A 1 179 ? 17.672 -7.218 1.296 1.00 77.31 179 ALA A N 1
ATOM 1363 C CA . ALA A 1 179 ? 18.557 -7.518 0.176 1.00 77.31 179 ALA A CA 1
ATOM 1364 C C . ALA A 1 179 ? 18.432 -6.483 -0.954 1.00 77.31 179 ALA A C 1
ATOM 1366 O O . ALA A 1 179 ? 19.445 -6.069 -1.514 1.00 77.31 179 ALA A O 1
ATOM 1367 N N . SER A 1 180 ? 17.213 -6.024 -1.254 1.00 76.06 180 SER A N 1
ATOM 1368 C CA . SER A 1 180 ? 16.962 -4.995 -2.274 1.00 76.06 180 SER A CA 1
ATOM 1369 C C . SER A 1 180 ? 17.608 -3.660 -1.895 1.00 76.06 180 SER A C 1
ATOM 1371 O O . SER A 1 180 ? 18.229 -3.008 -2.730 1.00 76.06 180 SER A O 1
ATOM 1373 N N . LEU A 1 181 ? 17.520 -3.280 -0.619 1.00 75.69 181 LEU A N 1
ATOM 1374 C CA . LEU A 1 181 ? 18.158 -2.076 -0.084 1.00 75.69 181 LEU A CA 1
ATOM 1375 C C . LEU A 1 181 ? 19.685 -2.172 -0.099 1.00 75.69 181 LEU A C 1
ATOM 1377 O O . LEU A 1 181 ? 20.350 -1.234 -0.529 1.00 75.69 181 LEU A O 1
ATOM 1381 N N . ALA A 1 182 ? 20.247 -3.312 0.310 1.00 77.94 182 ALA A N 1
ATOM 1382 C CA . ALA A 1 182 ? 21.688 -3.544 0.242 1.00 77.94 182 ALA A CA 1
ATOM 1383 C C . ALA A 1 182 ? 22.205 -3.482 -1.206 1.00 77.94 182 ALA A C 1
ATOM 1385 O O . ALA A 1 182 ? 23.217 -2.834 -1.469 1.00 77.94 182 ALA A O 1
ATOM 1386 N N . ALA A 1 183 ? 21.484 -4.093 -2.151 1.00 80.31 183 ALA A N 1
ATOM 1387 C CA . ALA A 1 183 ? 21.815 -4.040 -3.572 1.00 80.31 183 ALA A CA 1
ATOM 1388 C C . ALA A 1 183 ? 21.767 -2.607 -4.125 1.00 80.31 183 ALA A C 1
ATOM 1390 O O . ALA A 1 183 ? 22.663 -2.213 -4.868 1.00 80.31 183 ALA A O 1
ATOM 1391 N N . LEU A 1 184 ? 20.767 -1.810 -3.731 1.00 78.69 184 LEU A N 1
ATOM 1392 C CA . LEU A 1 184 ? 20.664 -0.408 -4.137 1.00 78.69 184 LEU A CA 1
ATOM 1393 C C . LEU A 1 184 ? 21.832 0.427 -3.597 1.00 78.69 184 LEU A C 1
ATOM 1395 O O . LEU A 1 184 ? 22.424 1.192 -4.352 1.00 78.69 184 LEU A O 1
ATOM 1399 N N . CYS A 1 185 ? 22.200 0.239 -2.327 1.00 76.69 185 CYS A N 1
ATOM 1400 C CA . CYS A 1 185 ? 23.346 0.917 -1.722 1.00 76.69 185 CYS A CA 1
ATOM 1401 C C . CYS A 1 185 ? 24.660 0.580 -2.441 1.00 76.69 185 CYS A C 1
ATOM 1403 O O . CYS A 1 185 ? 25.445 1.483 -2.718 1.00 76.69 185 CYS A O 1
ATOM 1405 N N . VAL A 1 186 ? 24.880 -0.696 -2.781 1.00 84.94 186 VAL A N 1
ATOM 1406 C CA . VAL A 1 186 ? 26.071 -1.140 -3.529 1.00 84.94 186 VAL A CA 1
ATOM 1407 C C . VAL A 1 186 ? 26.083 -0.580 -4.949 1.00 84.94 186 VAL A C 1
ATOM 1409 O O . VAL A 1 186 ? 27.131 -0.169 -5.421 1.00 84.94 186 VAL A O 1
ATOM 1412 N N . ALA A 1 187 ? 24.937 -0.526 -5.629 1.00 78.31 187 ALA A N 1
ATOM 1413 C CA . ALA A 1 187 ? 24.849 0.051 -6.970 1.00 78.31 187 ALA A CA 1
ATOM 1414 C C . ALA A 1 187 ? 25.062 1.578 -6.989 1.00 78.31 187 ALA A C 1
ATOM 1416 O O . ALA A 1 187 ? 25.383 2.137 -8.035 1.00 78.31 187 ALA A O 1
ATOM 1417 N N . SER A 1 188 ? 24.850 2.250 -5.853 1.00 73.88 188 SER A N 1
ATOM 1418 C CA . SER A 1 188 ? 25.047 3.696 -5.695 1.00 73.88 188 SER A CA 1
ATOM 1419 C C . SER A 1 188 ? 26.438 4.110 -5.190 1.00 73.88 188 SER A C 1
ATOM 1421 O O . SER A 1 188 ? 26.688 5.312 -5.086 1.00 73.88 188 SER A O 1
ATOM 1423 N N . ALA A 1 189 ? 27.306 3.148 -4.857 1.00 60.91 189 ALA A N 1
ATOM 1424 C CA . ALA A 1 189 ? 28.677 3.356 -4.378 1.00 60.91 189 ALA A CA 1
ATOM 1425 C C . ALA A 1 189 ? 29.700 3.109 -5.496 1.00 60.91 189 ALA A C 1
ATOM 1427 O O . ALA A 1 189 ? 30.692 3.870 -5.546 1.00 60.91 189 ALA A O 1
#